Protein AF-A0A952VMJ7-F1 (afdb_monomer_lite)

Structure (mmCIF, N/CA/C/O backbone):
data_AF-A0A952VMJ7-F1
#
_entry.id   AF-A0A952VMJ7-F1
#
loop_
_atom_site.group_PDB
_atom_site.id
_atom_site.type_symbol
_atom_site.label_atom_id
_atom_site.label_alt_id
_atom_site.label_comp_id
_atom_site.label_asym_id
_atom_site.label_entity_id
_atom_site.label_seq_id
_atom_site.pdbx_PDB_ins_code
_atom_site.Cartn_x
_atom_site.Cartn_y
_atom_site.Cartn_z
_atom_site.occupancy
_atom_site.B_iso_or_equiv
_atom_site.auth_seq_id
_atom_site.auth_com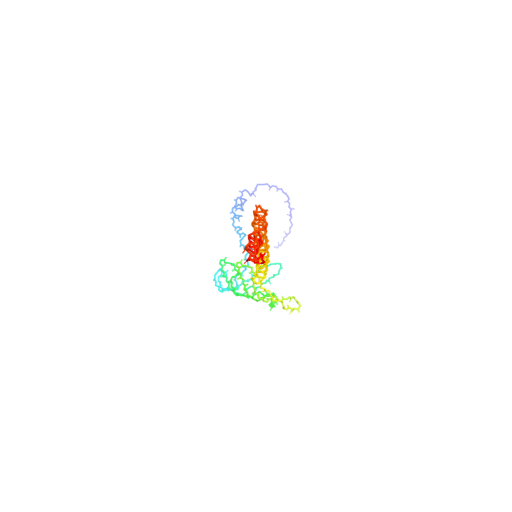p_id
_atom_site.auth_asym_id
_atom_site.auth_atom_id
_atom_site.pdbx_PDB_model_num
ATOM 1 N N . MET A 1 1 ? 61.509 33.063 -52.307 1.00 29.03 1 MET A N 1
ATOM 2 C CA . MET A 1 1 ? 62.147 32.444 -51.123 1.00 29.03 1 MET A CA 1
ATOM 3 C C . MET A 1 1 ? 61.800 33.266 -49.896 1.00 29.03 1 MET A C 1
ATOM 5 O O . MET A 1 1 ? 61.759 34.484 -50.006 1.00 29.03 1 MET A O 1
ATOM 9 N N . ASN A 1 2 ? 61.516 32.569 -48.793 1.00 40.19 2 ASN A N 1
ATOM 10 C CA . ASN A 1 2 ? 61.165 33.062 -47.457 1.00 40.19 2 ASN A CA 1
ATOM 11 C C . ASN A 1 2 ? 61.927 34.306 -46.983 1.00 40.19 2 ASN A C 1
ATOM 13 O O . ASN A 1 2 ? 63.112 34.440 -47.288 1.00 40.19 2 ASN A O 1
ATOM 17 N N . LYS A 1 3 ? 61.271 35.088 -46.111 1.00 27.73 3 LYS A N 1
ATOM 18 C CA . LYS A 1 3 ? 61.829 35.573 -44.833 1.00 27.73 3 LYS A CA 1
ATOM 19 C C . LYS A 1 3 ? 60.734 36.162 -43.927 1.00 27.73 3 LYS A C 1
ATOM 21 O O . LYS A 1 3 ? 60.115 37.162 -44.258 1.00 27.73 3 LYS A O 1
ATOM 26 N N . ASP A 1 4 ? 60.482 35.432 -42.847 1.00 33.31 4 ASP A N 1
ATOM 27 C CA . ASP A 1 4 ? 60.454 35.833 -41.435 1.00 33.31 4 ASP A CA 1
ATOM 28 C C . ASP A 1 4 ? 60.214 37.282 -40.955 1.00 33.31 4 ASP A C 1
ATOM 30 O O . ASP A 1 4 ? 60.774 38.247 -41.466 1.00 33.31 4 ASP A O 1
ATOM 34 N N . LEU A 1 5 ? 59.555 37.298 -39.780 1.00 38.53 5 LEU A N 1
ATOM 35 C CA . LEU A 1 5 ? 59.609 38.243 -38.650 1.00 38.53 5 LEU A CA 1
ATOM 36 C C . LEU A 1 5 ? 58.937 39.622 -38.805 1.00 38.53 5 LEU A C 1
ATOM 38 O O . LEU A 1 5 ? 59.423 40.516 -39.484 1.00 38.53 5 LEU A O 1
ATOM 42 N N . THR A 1 6 ? 57.880 39.858 -38.021 1.00 27.30 6 THR A N 1
ATOM 43 C CA . THR A 1 6 ? 57.889 40.732 -36.823 1.00 27.30 6 THR A CA 1
ATOM 44 C C . THR A 1 6 ? 56.455 41.084 -36.412 1.00 27.30 6 THR A C 1
ATOM 46 O O . THR A 1 6 ? 55.666 41.622 -37.182 1.00 27.30 6 THR A O 1
ATOM 49 N N . MET A 1 7 ? 56.115 40.794 -35.156 1.00 42.94 7 MET A N 1
ATOM 50 C CA . MET A 1 7 ? 54.961 41.384 -34.487 1.00 42.94 7 MET A CA 1
ATOM 51 C C . MET A 1 7 ? 55.369 42.789 -34.037 1.00 42.94 7 MET A C 1
ATOM 53 O O . MET A 1 7 ? 56.276 42.921 -33.217 1.00 42.94 7 MET A O 1
ATOM 57 N N . ASN A 1 8 ? 54.717 43.826 -34.567 1.00 33.41 8 ASN A N 1
ATOM 58 C CA . ASN A 1 8 ? 54.870 45.193 -34.083 1.00 33.41 8 ASN A CA 1
ATOM 59 C C . ASN A 1 8 ? 53.503 45.829 -33.805 1.00 33.41 8 ASN A C 1
ATOM 61 O O . ASN A 1 8 ? 52.532 45.634 -34.535 1.00 33.41 8 ASN A O 1
ATOM 65 N N . ARG A 1 9 ? 53.450 46.541 -32.681 1.00 45.94 9 ARG A N 1
ATOM 66 C CA . ARG A 1 9 ? 52.293 47.247 -32.133 1.00 45.94 9 ARG A CA 1
ATOM 67 C C . ARG A 1 9 ? 52.029 48.526 -32.935 1.00 45.94 9 ARG A C 1
ATOM 69 O O . ARG A 1 9 ? 52.975 49.164 -33.382 1.00 45.94 9 ARG A O 1
ATOM 76 N N . SER A 1 10 ? 50.765 48.956 -32.924 1.00 35.78 10 SER A N 1
ATOM 77 C CA . SER A 1 10 ? 50.272 50.331 -33.135 1.00 35.78 10 SER A CA 1
ATOM 78 C C . SER A 1 10 ? 49.462 50.583 -34.415 1.00 35.78 10 SER A C 1
ATOM 80 O O . SER A 1 10 ? 49.742 50.038 -35.475 1.00 35.78 10 SER A O 1
ATOM 82 N N . SER A 1 11 ? 48.482 51.481 -34.260 1.00 38.84 11 SER A N 1
ATOM 83 C CA . SER A 1 11 ? 47.492 51.986 -35.225 1.00 38.84 11 SER A CA 1
ATOM 84 C C . SER A 1 11 ? 46.288 51.056 -35.456 1.00 38.84 11 SER A C 1
ATOM 86 O O . SER A 1 11 ? 46.332 50.131 -36.255 1.00 38.84 11 SER A O 1
ATOM 88 N N . PHE A 1 12 ? 45.234 51.110 -34.629 1.00 47.47 12 PHE A N 1
ATOM 89 C CA . PHE A 1 12 ? 44.115 52.072 -34.704 1.00 47.47 12 PHE A CA 1
ATOM 90 C C . PHE A 1 12 ? 43.540 52.203 -36.128 1.00 47.47 12 PHE A C 1
ATOM 92 O O . PHE A 1 12 ? 44.264 52.535 -37.059 1.00 47.47 12 PHE A O 1
ATOM 99 N N . LEU A 1 13 ? 42.216 52.028 -36.244 1.00 47.19 13 LEU A N 1
ATOM 100 C CA . LEU A 1 13 ? 41.374 52.264 -37.433 1.00 47.19 13 LEU A CA 1
ATOM 101 C C . LEU A 1 13 ? 41.238 51.118 -38.451 1.00 47.19 13 LEU A C 1
ATOM 103 O O . LEU A 1 13 ? 41.560 51.277 -39.617 1.00 47.19 13 LEU A O 1
ATOM 107 N N . MET A 1 14 ? 40.648 49.993 -38.047 1.00 45.25 14 MET A N 1
ATOM 108 C CA . MET A 1 14 ? 39.685 49.257 -38.887 1.00 45.25 14 MET A CA 1
ATOM 109 C C . MET A 1 14 ? 39.224 48.024 -38.124 1.00 45.25 14 MET A C 1
ATOM 111 O O . MET A 1 14 ? 40.014 47.106 -37.927 1.00 45.25 14 MET A O 1
ATOM 115 N N . LYS A 1 15 ? 37.962 48.021 -37.690 1.00 41.16 15 LYS A N 1
ATOM 116 C CA . LYS A 1 15 ? 37.058 46.854 -37.583 1.00 41.16 15 LYS A CA 1
ATOM 117 C C . LYS A 1 15 ? 35.793 47.255 -36.817 1.00 41.16 15 LYS A C 1
ATOM 119 O O . LYS A 1 15 ? 35.333 46.571 -35.912 1.00 41.16 15 LYS A O 1
ATOM 124 N N . LEU A 1 16 ? 35.196 48.374 -37.233 1.00 47.53 16 LEU A N 1
ATOM 125 C CA . LEU A 1 16 ? 33.784 48.665 -36.986 1.00 47.53 16 LEU A CA 1
ATOM 126 C C . LEU A 1 16 ? 32.956 47.919 -38.051 1.00 47.53 16 LEU A C 1
ATOM 128 O O . LEU A 1 16 ? 32.325 48.519 -38.907 1.00 47.53 16 LEU A O 1
ATOM 132 N N . SER A 1 17 ? 33.091 46.596 -38.102 1.00 53.12 17 SER A N 1
ATOM 133 C CA . SER A 1 17 ? 32.344 45.722 -39.012 1.00 53.12 17 SER A CA 1
ATOM 134 C C . SER A 1 17 ? 32.649 44.284 -38.613 1.00 53.12 17 SER A C 1
ATOM 136 O O . SER A 1 17 ? 33.661 43.745 -39.047 1.00 53.12 17 SER A O 1
ATOM 138 N N . CYS A 1 18 ? 31.849 43.743 -37.689 1.00 49.06 18 CYS A N 1
ATOM 139 C CA . CYS A 1 18 ? 31.540 42.312 -37.471 1.00 49.06 18 CYS A CA 1
ATOM 140 C C . CYS A 1 18 ? 31.094 42.026 -36.026 1.00 49.06 18 CYS A C 1
ATOM 142 O O . CYS A 1 18 ? 30.517 40.975 -35.769 1.00 49.06 18 CYS A O 1
ATOM 144 N N . THR A 1 19 ? 31.276 42.952 -35.079 1.00 51.53 19 THR A N 1
ATOM 145 C CA . THR A 1 19 ? 30.837 42.754 -33.683 1.00 51.53 19 THR A CA 1
ATOM 146 C C . THR A 1 19 ? 29.324 42.907 -33.478 1.00 51.53 19 THR A C 1
ATOM 148 O O . THR A 1 19 ? 28.812 42.498 -32.443 1.00 51.53 19 THR A O 1
ATOM 151 N N . GLY A 1 20 ? 28.589 43.432 -34.466 1.00 49.25 20 GLY A N 1
ATOM 152 C CA . GLY A 1 20 ? 27.131 43.606 -34.401 1.00 49.25 20 GLY A CA 1
ATOM 153 C C . GLY A 1 20 ? 26.293 42.392 -34.826 1.00 49.25 20 GLY A C 1
ATOM 154 O O . GLY A 1 20 ? 25.097 42.381 -34.569 1.00 49.25 20 GLY A O 1
ATOM 155 N N . LEU A 1 21 ? 26.888 41.365 -35.448 1.00 52.16 21 LEU A N 1
ATOM 156 C CA . LEU A 1 21 ? 26.157 40.173 -35.922 1.00 52.16 21 LEU A CA 1
ATOM 157 C C . LEU A 1 21 ? 26.323 38.935 -35.028 1.00 52.16 21 LEU A C 1
ATOM 159 O O . LEU A 1 21 ? 25.670 37.925 -35.263 1.00 52.16 21 LEU A O 1
ATOM 163 N N . ILE A 1 22 ? 27.143 39.005 -33.977 1.00 53.38 22 ILE A N 1
ATOM 164 C CA . ILE A 1 22 ? 27.386 37.866 -33.072 1.00 53.38 22 ILE A CA 1
ATOM 165 C C . ILE A 1 22 ? 26.454 37.894 -31.837 1.00 53.38 22 ILE A C 1
ATOM 167 O O . ILE A 1 22 ? 26.380 36.920 -31.098 1.00 53.38 22 ILE A O 1
ATOM 171 N N . LEU A 1 23 ? 25.658 38.954 -31.635 1.00 49.56 23 LEU A N 1
ATOM 172 C CA . LEU A 1 23 ? 24.740 39.071 -30.486 1.00 49.56 23 LEU A CA 1
ATOM 173 C C . LEU A 1 23 ? 23.290 38.615 -30.741 1.00 49.56 23 LEU A C 1
ATOM 175 O O . LEU A 1 23 ? 22.493 38.633 -29.810 1.00 49.56 23 LEU A O 1
ATOM 179 N N . LEU A 1 24 ? 22.935 38.169 -31.953 1.00 51.06 24 LEU A N 1
ATOM 180 C CA . LEU A 1 24 ? 21.589 37.639 -32.252 1.00 51.06 24 LEU A CA 1
ATOM 181 C C . LEU A 1 24 ? 21.548 36.123 -32.500 1.00 51.06 24 LEU A C 1
ATOM 183 O O . LEU A 1 24 ? 20.485 35.580 -32.780 1.00 51.06 24 LEU A O 1
ATOM 187 N N . ALA A 1 25 ? 22.673 35.420 -32.341 1.00 54.06 25 ALA A N 1
ATOM 188 C CA . ALA A 1 25 ? 22.736 33.957 -32.425 1.00 54.06 25 ALA A CA 1
ATOM 189 C C . ALA A 1 25 ? 22.866 33.271 -31.049 1.00 54.06 25 ALA A C 1
ATOM 191 O O . ALA A 1 25 ? 23.248 32.108 -30.972 1.00 54.06 25 ALA A O 1
ATOM 192 N N . SER A 1 26 ? 22.563 33.970 -29.950 1.00 58.78 26 SER A N 1
ATOM 193 C CA . SER A 1 26 ? 22.555 33.389 -28.597 1.00 58.78 26 SER A CA 1
ATOM 194 C C . SER A 1 26 ? 21.154 33.090 -28.047 1.00 58.78 26 SER A C 1
ATOM 196 O O . SER A 1 26 ? 21.047 32.561 -26.947 1.00 58.78 26 SER A O 1
ATOM 198 N N . ALA A 1 27 ? 20.080 33.349 -28.801 1.00 55.09 27 ALA A N 1
ATOM 199 C CA . ALA A 1 27 ? 18.701 33.102 -28.356 1.00 55.09 27 ALA A CA 1
ATOM 200 C C . ALA A 1 27 ? 18.076 31.791 -28.882 1.00 55.09 27 ALA A C 1
ATOM 202 O O . ALA A 1 27 ? 16.860 31.632 -28.843 1.00 55.09 27 ALA A O 1
ATOM 203 N N . ALA A 1 28 ? 18.885 30.842 -29.359 1.00 54.50 28 ALA A N 1
ATOM 204 C CA . ALA A 1 28 ? 18.411 29.504 -29.723 1.00 54.50 28 ALA A CA 1
ATOM 205 C C . ALA A 1 28 ? 19.383 28.405 -29.267 1.00 54.50 28 ALA A C 1
ATOM 207 O O . ALA A 1 28 ? 19.631 27.443 -29.982 1.00 54.50 28 ALA A 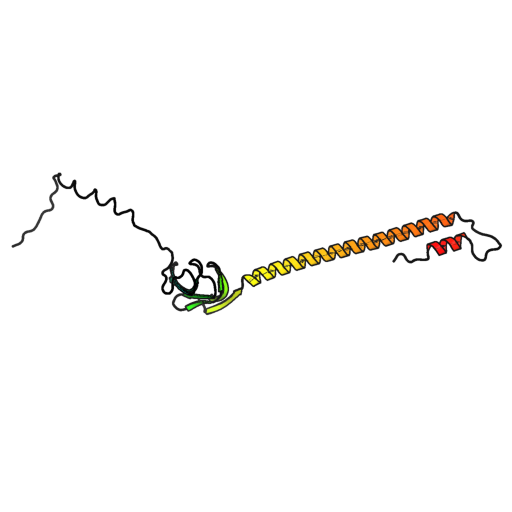O 1
ATOM 208 N N . TYR A 1 29 ? 19.936 28.530 -28.059 1.00 54.66 29 TYR A N 1
ATOM 209 C CA . TYR A 1 29 ? 20.325 27.336 -27.313 1.00 54.66 29 TYR A CA 1
ATOM 210 C C . TYR A 1 29 ? 19.095 26.911 -26.518 1.00 54.66 29 TYR A C 1
ATOM 212 O O . TYR A 1 29 ? 18.925 27.287 -25.361 1.00 54.66 29 TYR A O 1
ATOM 220 N N . SER A 1 30 ? 18.187 26.182 -27.171 1.00 55.66 30 SER A N 1
ATOM 221 C CA . SER A 1 30 ? 17.185 25.393 -26.463 1.00 55.66 30 SER A CA 1
ATOM 222 C C . SER A 1 30 ? 17.942 24.342 -25.656 1.00 55.66 30 SER A C 1
ATOM 224 O O . SER A 1 30 ? 18.313 23.291 -26.176 1.00 55.66 30 SER A O 1
ATOM 226 N N . SER A 1 31 ? 18.240 24.649 -24.396 1.00 54.09 31 SER A N 1
ATOM 227 C CA . SER A 1 31 ? 18.671 23.667 -23.407 1.00 54.09 31 SER A CA 1
ATOM 228 C C . SER A 1 31 ? 17.465 22.804 -23.045 1.00 54.09 31 SER A C 1
ATOM 230 O O . SER A 1 31 ? 16.893 22.945 -21.967 1.00 54.09 31 SER A O 1
ATOM 232 N N . ASP A 1 32 ? 17.031 21.974 -23.986 1.00 57.34 32 ASP A N 1
ATOM 233 C CA . ASP A 1 32 ? 15.899 21.083 -23.806 1.00 57.34 32 ASP A CA 1
ATOM 234 C C . ASP A 1 32 ? 16.378 19.647 -24.011 1.00 57.34 32 ASP A C 1
ATOM 236 O O . ASP A 1 32 ? 16.652 19.212 -25.127 1.00 57.34 32 ASP A O 1
ATOM 240 N N . SER A 1 33 ? 16.602 18.970 -22.883 1.00 53.34 33 SER A N 1
ATOM 241 C CA . SER A 1 33 ? 16.430 17.527 -22.648 1.00 53.34 33 SER A CA 1
ATOM 242 C C . SER A 1 33 ? 17.378 17.024 -21.552 1.00 53.34 33 SER A C 1
ATOM 244 O O . SER A 1 33 ? 18.287 16.232 -21.769 1.00 53.34 33 SER A O 1
ATOM 246 N N . LEU A 1 34 ? 17.057 17.366 -20.300 1.00 55.72 34 LEU A N 1
ATOM 247 C CA . LEU A 1 34 ? 17.286 16.434 -19.181 1.00 55.72 34 LEU A CA 1
ATOM 248 C C . LEU A 1 34 ? 16.159 15.374 -19.140 1.00 55.72 34 LEU A C 1
ATOM 250 O O . LEU A 1 34 ? 15.744 14.895 -18.092 1.00 55.72 34 LEU A O 1
ATOM 254 N N . ALA A 1 35 ? 15.579 15.059 -20.296 1.00 63.91 35 ALA A N 1
ATOM 255 C CA . ALA A 1 35 ? 14.603 14.006 -20.480 1.00 63.91 35 ALA A CA 1
ATOM 256 C C . ALA A 1 35 ? 15.315 12.971 -21.336 1.00 63.91 35 ALA A C 1
ATOM 258 O O . ALA A 1 35 ? 15.635 13.247 -22.484 1.00 63.91 35 ALA A O 1
ATOM 259 N N . GLY A 1 36 ? 15.636 11.828 -20.742 1.00 77.50 36 GLY A N 1
ATOM 260 C CA . GLY A 1 36 ? 16.470 10.823 -21.387 1.00 77.50 36 GLY A CA 1
ATOM 261 C C . GLY A 1 36 ? 16.078 10.410 -22.802 1.00 77.50 36 GLY A C 1
ATOM 262 O O . GLY A 1 36 ? 14.918 10.537 -23.196 1.00 77.50 36 GLY A O 1
ATOM 263 N N . GLU A 1 37 ? 17.058 9.903 -23.547 1.00 90.25 37 GLU A N 1
ATOM 264 C CA . GLU A 1 37 ? 16.926 9.533 -24.954 1.00 90.25 37 GLU A CA 1
ATOM 265 C C . GLU A 1 37 ? 15.961 8.349 -25.138 1.00 90.25 37 GLU A C 1
ATOM 267 O O . GLU A 1 37 ? 16.072 7.313 -24.479 1.00 90.25 37 GLU A O 1
ATOM 272 N N . CYS A 1 38 ? 14.988 8.492 -26.039 1.00 93.25 38 CYS A N 1
ATOM 273 C CA . CYS A 1 38 ? 14.097 7.398 -26.415 1.00 93.25 38 CYS A CA 1
ATOM 274 C C . CYS A 1 38 ? 14.762 6.558 -27.509 1.00 93.25 38 CYS A C 1
ATOM 276 O O . CYS A 1 38 ? 14.997 7.049 -28.609 1.00 93.25 38 CYS A O 1
ATOM 278 N N . LEU A 1 39 ? 15.057 5.294 -27.206 1.00 94.19 39 LEU A N 1
ATOM 279 C CA . LEU A 1 39 ? 15.718 4.368 -28.128 1.00 94.19 39 LEU A CA 1
ATOM 280 C C . LEU A 1 39 ? 14.714 3.627 -29.021 1.00 94.19 39 LEU A C 1
ATOM 282 O O . LEU A 1 39 ? 15.040 3.256 -30.146 1.00 94.19 39 LEU A O 1
ATOM 286 N N . TYR A 1 40 ? 13.500 3.379 -28.518 1.00 95.56 40 TYR A N 1
ATOM 287 C CA . TYR A 1 40 ? 12.441 2.699 -29.264 1.00 95.56 40 TYR A CA 1
ATOM 288 C C . TYR A 1 40 ? 11.048 3.139 -28.804 1.00 95.56 40 TYR A C 1
ATOM 290 O O . TYR A 1 40 ? 10.808 3.297 -27.605 1.00 95.56 40 TYR A O 1
ATOM 298 N N . GLY A 1 41 ? 10.115 3.250 -29.753 1.00 94.81 41 GLY A N 1
ATOM 299 C CA . GLY A 1 41 ? 8.767 3.776 -29.523 1.00 94.81 41 GLY A CA 1
ATOM 300 C C . GLY A 1 41 ? 8.739 5.306 -29.498 1.00 94.81 41 GLY A C 1
ATOM 301 O O . GLY A 1 41 ? 9.679 5.957 -29.946 1.00 94.81 41 GLY A O 1
ATOM 302 N N . ASP A 1 42 ? 7.655 5.880 -28.977 1.00 94.06 42 ASP A N 1
ATOM 303 C CA . ASP A 1 42 ? 7.542 7.330 -28.749 1.00 94.06 42 ASP A CA 1
ATOM 304 C C . ASP A 1 42 ? 7.889 7.732 -27.301 1.00 94.06 42 ASP A C 1
ATOM 306 O O . ASP A 1 42 ? 7.900 8.919 -26.966 1.00 94.06 42 ASP A O 1
ATOM 310 N N . CYS A 1 43 ? 8.119 6.735 -26.430 1.00 94.31 43 CYS A N 1
ATOM 311 C CA . CYS A 1 43 ? 8.313 6.854 -24.981 1.00 94.31 43 CYS A CA 1
ATOM 312 C C . CYS A 1 43 ? 7.306 7.789 -24.283 1.00 94.31 43 CYS A C 1
ATOM 314 O O . CYS A 1 43 ? 7.592 8.337 -23.216 1.00 94.31 43 CYS A O 1
ATOM 316 N N . THR A 1 44 ? 6.134 7.976 -24.890 1.00 95.00 44 THR A N 1
ATOM 317 C CA . THR A 1 44 ? 5.076 8.887 -24.470 1.00 95.00 44 THR A CA 1
ATOM 318 C C . THR A 1 44 ? 3.848 8.086 -24.089 1.00 95.00 44 THR A C 1
ATOM 320 O O . THR A 1 44 ? 3.357 8.258 -22.973 1.00 95.00 44 THR A O 1
ATOM 323 N N . ASN A 1 45 ? 3.386 7.184 -24.959 1.00 96.81 45 ASN A N 1
ATOM 324 C CA . ASN A 1 45 ? 2.267 6.290 -24.684 1.00 96.81 45 ASN A CA 1
ATOM 325 C C . ASN A 1 45 ? 2.497 4.902 -25.296 1.00 96.81 45 ASN A C 1
ATOM 327 O O . ASN A 1 45 ? 2.856 4.765 -26.459 1.00 96.81 45 ASN A O 1
ATOM 331 N N . GLY A 1 46 ? 2.196 3.856 -24.530 1.00 96.88 46 GLY A N 1
ATOM 332 C CA . GLY A 1 46 ? 2.385 2.477 -24.976 1.00 96.88 46 GLY A CA 1
ATOM 333 C C . GLY A 1 46 ? 3.816 1.984 -24.765 1.00 96.88 46 GLY A C 1
ATOM 334 O O . GLY 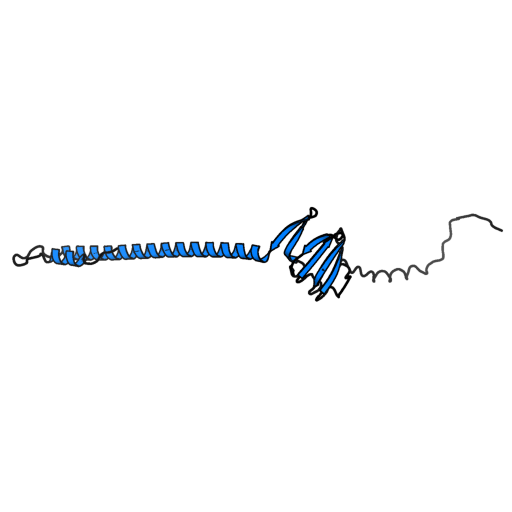A 1 46 ? 4.536 2.482 -23.903 1.00 96.88 46 GLY A O 1
ATOM 335 N N . ALA A 1 47 ? 4.222 0.955 -25.506 1.00 98.12 47 ALA A N 1
ATOM 336 C CA . ALA A 1 47 ? 5.508 0.300 -25.288 1.00 98.12 47 ALA A CA 1
ATOM 337 C C . ALA A 1 47 ? 6.683 1.150 -25.800 1.00 98.12 47 ALA A C 1
ATOM 339 O O . ALA A 1 47 ? 6.631 1.693 -26.903 1.00 98.12 47 ALA A O 1
ATOM 340 N N . GLY A 1 48 ? 7.774 1.193 -25.037 1.00 96.25 48 GLY A N 1
ATOM 341 C CA . GLY A 1 48 ? 8.996 1.875 -25.447 1.00 96.25 48 GLY A CA 1
ATOM 342 C C . GLY A 1 48 ? 10.243 1.421 -24.694 1.00 96.25 48 GLY A C 1
ATOM 343 O O . GLY A 1 48 ? 10.180 0.645 -23.735 1.00 96.25 48 GLY A O 1
ATOM 344 N N . VAL A 1 49 ? 11.384 1.945 -25.137 1.00 96.44 49 VAL A N 1
ATOM 345 C CA . VAL A 1 49 ? 12.695 1.783 -24.502 1.00 96.44 49 VAL A CA 1
ATOM 346 C C . VAL A 1 49 ? 13.312 3.162 -24.330 1.00 96.44 49 VAL A C 1
ATOM 348 O O . VAL A 1 49 ? 13.588 3.838 -25.319 1.00 96.44 49 VAL A O 1
ATOM 351 N N . LYS A 1 50 ? 13.537 3.582 -23.084 1.00 93.94 50 LYS A N 1
ATOM 352 C CA . LYS A 1 50 ? 14.101 4.896 -22.757 1.00 93.94 50 LYS A CA 1
ATOM 353 C C . LYS A 1 50 ? 15.410 4.735 -22.003 1.00 93.94 50 LYS A C 1
ATOM 355 O O . LYS A 1 50 ? 15.446 4.096 -20.951 1.00 93.94 50 LYS A O 1
ATOM 360 N N . LEU A 1 51 ? 16.460 5.344 -22.533 1.00 92.38 51 LEU A N 1
ATOM 361 C CA . LEU A 1 51 ? 17.708 5.573 -21.827 1.00 92.38 51 LEU A CA 1
ATOM 362 C C . LEU A 1 51 ? 17.489 6.735 -20.863 1.00 92.38 51 LEU A C 1
ATOM 364 O O . LEU A 1 51 ? 17.114 7.826 -21.278 1.00 92.38 51 LEU A O 1
ATOM 368 N N . GLN A 1 52 ? 17.689 6.510 -19.575 1.00 84.94 52 GLN A N 1
ATOM 369 C CA . GLN A 1 52 ? 17.546 7.526 -18.545 1.00 84.94 52 GLN A CA 1
ATOM 370 C C . GLN A 1 52 ? 18.949 8.032 -18.146 1.00 84.94 52 GLN A C 1
ATOM 372 O O . GLN A 1 52 ? 19.797 7.248 -17.712 1.00 84.94 52 GLN A O 1
ATOM 377 N N . PRO A 1 53 ? 19.245 9.329 -18.353 1.00 71.69 53 PRO A N 1
ATOM 378 C CA . PRO A 1 53 ? 20.503 9.930 -17.954 1.00 71.69 53 PRO A CA 1
ATOM 379 C C . PRO A 1 53 ? 20.414 10.302 -16.473 1.00 71.69 53 PRO A C 1
ATOM 381 O O . PRO A 1 53 ? 19.930 11.374 -16.116 1.00 71.69 53 PRO A O 1
ATOM 384 N N . GLU A 1 54 ? 20.862 9.399 -15.606 1.00 68.56 54 GLU A N 1
ATOM 385 C CA . GLU A 1 54 ? 21.242 9.740 -14.231 1.00 68.56 54 GLU A CA 1
ATOM 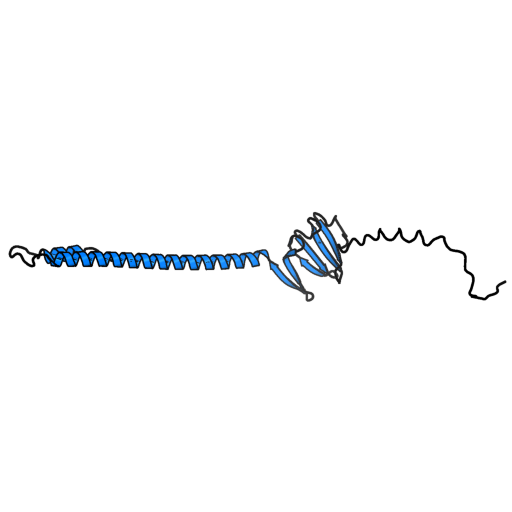386 C C . GLU A 1 54 ? 22.768 9.973 -14.137 1.00 68.56 54 GLU A C 1
ATOM 388 O O . GLU A 1 54 ? 23.428 10.228 -15.145 1.00 68.56 54 GLU A O 1
ATOM 393 N N . GLN A 1 55 ? 23.362 9.877 -12.937 1.00 64.25 55 GLN A N 1
ATOM 394 C CA . GLN A 1 55 ? 24.824 9.845 -12.758 1.00 64.25 55 GLN A CA 1
ATOM 395 C C . GLN A 1 55 ? 25.469 8.660 -13.506 1.00 64.25 55 GLN A C 1
ATOM 397 O O . GLN A 1 55 ? 26.629 8.742 -13.907 1.00 64.25 55 GLN A O 1
ATOM 402 N N . TYR A 1 56 ? 24.701 7.590 -13.737 1.00 67.94 56 TYR A N 1
ATOM 403 C CA . TYR A 1 56 ? 25.046 6.492 -14.631 1.00 67.94 56 TYR A CA 1
ATOM 404 C C . TYR A 1 56 ? 23.832 6.116 -15.498 1.00 67.94 56 TYR A C 1
ATOM 406 O O . TYR A 1 56 ? 22.706 6.157 -15.001 1.00 67.94 56 TYR A O 1
ATOM 414 N N . PRO A 1 57 ? 24.026 5.734 -16.773 1.00 79.69 57 PRO A N 1
ATOM 415 C CA . PRO A 1 57 ? 22.914 5.435 -17.668 1.00 79.69 57 PRO A CA 1
ATOM 416 C C . PRO A 1 57 ? 22.210 4.131 -17.273 1.00 79.69 57 PRO A C 1
ATOM 418 O O . PRO A 1 57 ? 22.824 3.061 -17.251 1.00 79.69 57 PRO A O 1
ATOM 421 N N . ASN A 1 58 ? 20.907 4.205 -17.013 1.00 90.31 58 ASN A N 1
ATOM 422 C CA . ASN A 1 58 ? 20.015 3.055 -16.873 1.00 90.31 58 ASN A CA 1
ATOM 423 C C . ASN A 1 58 ? 19.006 3.025 -18.034 1.00 90.31 58 ASN A C 1
ATOM 425 O O . ASN A 1 58 ? 18.731 4.030 -18.688 1.00 90.31 58 ASN A O 1
ATOM 429 N N . ILE A 1 59 ? 18.484 1.838 -18.338 1.00 94.25 59 ILE A N 1
ATOM 430 C CA . ILE A 1 59 ? 17.518 1.632 -19.422 1.00 94.25 59 ILE A CA 1
ATOM 431 C C . ILE A 1 59 ? 16.204 1.180 -18.811 1.00 94.25 59 ILE A C 1
ATOM 433 O O . ILE A 1 59 ? 16.172 0.187 -18.087 1.00 94.25 59 ILE A O 1
ATOM 437 N N . TYR A 1 60 ? 15.121 1.874 -19.150 1.00 95.12 60 TYR A N 1
ATOM 438 C CA . TYR A 1 60 ? 13.767 1.406 -18.895 1.00 95.12 60 TYR A CA 1
ATOM 439 C C . TYR A 1 60 ? 13.177 0.790 -20.163 1.00 95.12 60 TYR A C 1
ATOM 441 O O . TYR A 1 60 ? 13.130 1.437 -21.211 1.00 95.12 60 TYR A O 1
ATOM 449 N N . VAL A 1 61 ? 12.683 -0.440 -20.048 1.00 97.25 61 VAL A N 1
ATOM 450 C CA . VAL A 1 61 ? 11.922 -1.146 -21.085 1.00 97.25 61 VAL A CA 1
ATOM 451 C C . VAL A 1 61 ? 10.532 -1.406 -20.534 1.00 97.25 61 VAL A C 1
ATOM 453 O O . VAL A 1 61 ? 10.393 -2.117 -19.541 1.00 97.25 61 VAL A O 1
ATOM 456 N N . GLY A 1 62 ? 9.489 -0.863 -21.153 1.00 97.06 62 GLY A N 1
ATOM 457 C CA . GLY A 1 62 ? 8.143 -1.070 -20.630 1.00 97.06 62 GLY A CA 1
ATOM 458 C C . GLY A 1 62 ? 7.089 -0.165 -21.231 1.00 97.06 62 GLY A C 1
ATOM 459 O O . GLY A 1 62 ? 7.246 0.371 -22.327 1.00 97.06 62 GLY A O 1
ATOM 460 N N . GLN A 1 63 ? 5.987 -0.041 -20.503 1.00 98.31 63 GLN A N 1
ATOM 461 C CA . GLN A 1 63 ? 4.848 0.776 -20.892 1.00 98.31 63 GLN A CA 1
ATOM 462 C C . GLN A 1 63 ? 5.004 2.218 -20.403 1.00 98.31 63 GLN A C 1
ATOM 464 O O . GLN A 1 63 ? 5.479 2.479 -19.297 1.00 98.31 63 GLN A O 1
ATOM 469 N N . PHE A 1 64 ? 4.570 3.156 -21.235 1.00 97.19 64 PHE A N 1
ATOM 470 C CA . PHE A 1 64 ? 4.569 4.583 -20.968 1.00 97.19 64 PHE A CA 1
ATOM 471 C C . PHE A 1 64 ? 3.151 5.140 -21.009 1.00 97.19 64 PHE A C 1
ATOM 473 O O . PHE A 1 64 ? 2.291 4.679 -21.763 1.00 97.19 64 PHE A O 1
ATOM 480 N N . LYS A 1 65 ? 2.928 6.185 -20.217 1.00 97.62 65 LYS A N 1
ATOM 481 C CA . LYS A 1 65 ? 1.754 7.050 -20.297 1.00 97.62 65 LYS A CA 1
ATOM 482 C C . LYS A 1 65 ? 2.178 8.476 -19.986 1.00 97.62 65 LYS A C 1
ATOM 484 O O . LYS A 1 65 ? 2.802 8.718 -18.953 1.00 97.62 65 LYS A O 1
ATOM 489 N N . ASN A 1 66 ? 1.830 9.419 -20.858 1.00 95.38 66 ASN A N 1
ATOM 490 C CA . ASN A 1 66 ? 2.210 10.830 -20.735 1.00 95.38 66 ASN A CA 1
ATOM 491 C C . ASN A 1 66 ? 3.719 11.038 -20.477 1.00 95.38 66 ASN A C 1
ATOM 493 O O . ASN A 1 66 ? 4.107 11.844 -19.631 1.00 95.38 66 ASN A O 1
ATOM 497 N N . GLY A 1 67 ? 4.575 10.270 -21.156 1.00 92.56 67 GLY A N 1
ATOM 498 C CA . GLY A 1 67 ? 6.033 10.407 -21.041 1.00 92.56 67 GLY A CA 1
ATOM 499 C C . GLY A 1 67 ? 6.665 9.731 -19.820 1.00 92.56 67 GLY A C 1
ATOM 500 O O . GLY A 1 67 ? 7.882 9.822 -19.634 1.00 92.56 67 GLY A O 1
ATOM 501 N N . LYS A 1 68 ? 5.865 9.059 -18.981 1.00 94.06 68 LYS A N 1
ATOM 502 C CA . LYS A 1 68 ? 6.316 8.411 -17.742 1.00 94.06 68 LYS A CA 1
ATOM 503 C C . LYS A 1 68 ? 6.123 6.893 -17.791 1.00 94.06 68 LYS A C 1
ATOM 505 O O . LYS A 1 68 ? 5.118 6.454 -18.350 1.00 94.06 68 LYS A O 1
ATOM 510 N N . PRO A 1 69 ? 7.009 6.102 -17.155 1.00 96.19 69 PRO A N 1
ATOM 511 C CA . PRO A 1 69 ? 6.769 4.685 -16.880 1.00 96.19 69 PRO A CA 1
ATOM 512 C C . PRO A 1 69 ? 5.390 4.453 -16.251 1.00 96.19 69 PRO A C 1
ATOM 514 O O . PRO A 1 69 ? 5.070 5.020 -15.202 1.00 96.19 69 PRO A O 1
ATOM 517 N N . ASN A 1 70 ? 4.550 3.653 -16.900 1.00 97.19 70 ASN A N 1
ATOM 518 C CA . ASN A 1 70 ? 3.193 3.373 -16.446 1.00 97.19 70 ASN A CA 1
ATOM 519 C C . ASN A 1 70 ? 2.714 2.027 -17.004 1.00 97.19 70 ASN A C 1
ATOM 521 O O . ASN A 1 70 ? 2.492 1.893 -18.203 1.00 97.19 70 ASN A O 1
ATOM 525 N N . GLY A 1 71 ? 2.545 1.037 -16.131 1.00 97.19 71 GLY A N 1
ATOM 526 C CA . GLY A 1 71 ? 2.284 -0.356 -16.476 1.00 97.19 71 GLY A CA 1
ATOM 527 C C . GLY A 1 71 ? 3.511 -1.253 -16.266 1.00 97.19 71 GLY A C 1
ATOM 528 O O . GLY A 1 71 ? 4.432 -0.883 -15.536 1.00 97.19 71 GLY A O 1
ATOM 529 N N . PRO A 1 72 ? 3.517 -2.462 -16.850 1.00 98.19 72 PRO A N 1
ATOM 530 C CA . PRO A 1 72 ? 4.630 -3.397 -16.726 1.00 98.19 72 PRO A CA 1
ATOM 531 C C . PRO A 1 72 ? 5.926 -2.877 -17.360 1.00 98.19 72 PRO A C 1
ATOM 533 O O . PRO A 1 72 ? 5.892 -2.223 -18.405 1.00 98.19 72 PRO A O 1
ATOM 536 N N . GLY A 1 73 ? 7.066 -3.215 -16.758 1.00 97.38 73 GLY A N 1
ATOM 537 C CA . GLY A 1 73 ? 8.382 -2.823 -17.266 1.00 97.38 73 GLY A CA 1
ATOM 538 C C . GLY A 1 73 ? 9.572 -3.474 -16.556 1.00 97.38 73 GLY A C 1
ATOM 539 O O . GLY A 1 73 ? 9.418 -4.336 -15.685 1.00 97.38 73 GLY A O 1
ATOM 540 N N . ILE A 1 74 ? 10.772 -3.068 -16.959 1.00 97.00 74 ILE A N 1
ATOM 541 C CA . ILE A 1 74 ? 12.059 -3.517 -16.429 1.00 97.00 74 ILE A CA 1
ATOM 542 C C . ILE A 1 74 ? 13.024 -2.328 -16.444 1.00 97.00 74 ILE A C 1
ATOM 544 O O . ILE A 1 74 ? 13.090 -1.607 -17.441 1.00 97.00 74 ILE A O 1
ATOM 548 N N . ILE A 1 75 ? 13.783 -2.140 -15.363 1.00 95.06 75 ILE A N 1
ATOM 549 C CA . ILE A 1 75 ? 14.944 -1.242 -15.333 1.00 95.06 75 ILE A CA 1
ATOM 550 C C . ILE A 1 75 ? 16.209 -2.087 -15.309 1.00 95.06 75 ILE A C 1
ATOM 552 O O . ILE A 1 75 ? 16.354 -2.962 -14.450 1.00 95.06 75 ILE A O 1
ATOM 556 N N . SER A 1 76 ? 17.138 -1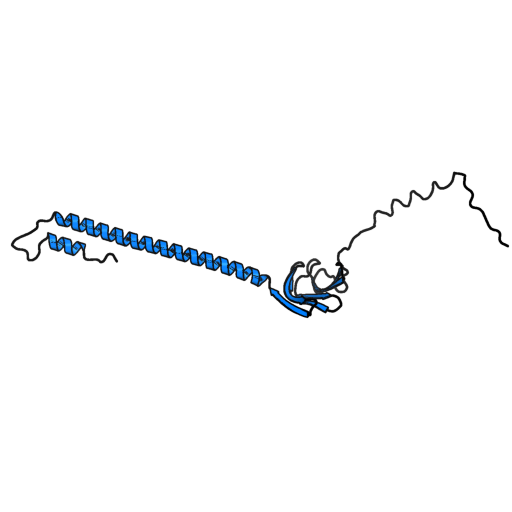.772 -16.205 1.00 93.31 76 SER A N 1
ATOM 557 C CA . SER A 1 76 ? 18.441 -2.423 -16.287 1.00 93.31 76 SER A CA 1
ATOM 558 C C . SER A 1 76 ? 19.587 -1.422 -16.166 1.00 93.31 76 SER A C 1
ATOM 560 O O . SER A 1 76 ? 19.508 -0.304 -16.677 1.00 93.31 76 SER A O 1
ATOM 562 N N . PHE A 1 77 ? 20.673 -1.846 -15.524 1.00 89.88 77 PHE A N 1
ATOM 563 C CA . PHE A 1 77 ? 21.908 -1.089 -15.358 1.00 89.88 77 PHE A CA 1
ATOM 564 C C . PHE A 1 77 ? 23.111 -1.948 -15.754 1.00 89.88 77 PHE A C 1
ATOM 566 O O . PHE A 1 77 ? 23.260 -3.064 -15.264 1.00 89.88 77 PHE A O 1
ATOM 573 N N . GLY A 1 78 ? 23.957 -1.468 -16.672 1.00 87.56 78 GLY A N 1
ATOM 574 C CA . GLY A 1 78 ? 25.137 -2.224 -17.123 1.00 87.56 78 GLY A CA 1
ATOM 575 C C . GLY A 1 78 ? 24.821 -3.616 -17.698 1.00 87.56 78 GLY A C 1
ATOM 576 O O . GLY A 1 78 ? 25.653 -4.513 -17.621 1.00 87.56 78 GLY A O 1
ATOM 577 N N . GLY A 1 79 ? 23.607 -3.817 -18.228 1.00 84.06 79 GLY A N 1
ATOM 578 C CA . GLY A 1 79 ? 23.118 -5.115 -18.713 1.00 84.06 79 GLY A CA 1
ATOM 579 C C . GLY A 1 79 ? 22.490 -6.019 -17.643 1.00 84.06 79 GLY A C 1
ATOM 580 O O . GLY A 1 79 ? 21.924 -7.052 -17.990 1.00 84.06 79 GLY A O 1
ATOM 581 N N . LEU A 1 80 ? 22.528 -5.628 -16.368 1.00 89.44 80 LEU A N 1
ATOM 582 C CA . LEU A 1 80 ? 21.882 -6.342 -15.267 1.00 89.44 80 LEU A CA 1
ATOM 583 C C . LEU A 1 80 ? 20.478 -5.792 -15.019 1.00 89.44 80 LEU A C 1
ATOM 585 O O . LEU A 1 80 ? 20.272 -4.581 -15.047 1.00 89.44 80 LEU A O 1
ATOM 589 N N . VAL A 1 81 ? 19.513 -6.673 -14.757 1.00 93.06 81 VAL A N 1
ATOM 590 C CA . VAL A 1 81 ? 18.161 -6.270 -14.349 1.00 93.06 81 VAL A CA 1
ATOM 591 C C . VAL A 1 81 ? 18.205 -5.823 -12.895 1.00 93.06 81 VAL A C 1
ATOM 593 O O . VAL A 1 81 ? 18.552 -6.616 -12.030 1.00 93.06 81 VAL A O 1
ATOM 596 N N . MET A 1 82 ? 17.814 -4.578 -12.640 1.00 94.00 82 MET A N 1
ATOM 597 C CA . MET A 1 82 ? 17.761 -3.987 -11.298 1.00 94.00 82 MET A CA 1
ATOM 598 C C . MET A 1 82 ? 16.346 -4.009 -10.724 1.00 94.00 82 MET A C 1
ATOM 600 O O . MET A 1 82 ? 16.155 -4.037 -9.514 1.00 94.00 82 MET A O 1
ATOM 604 N N . SER A 1 83 ? 15.321 -3.970 -11.576 1.00 95.81 83 SER A N 1
ATOM 605 C CA . SER A 1 83 ? 13.937 -4.162 -11.138 1.00 95.81 83 SER A CA 1
ATOM 606 C C . SER A 1 83 ? 13.034 -4.609 -12.280 1.00 95.81 83 SER A C 1
ATOM 608 O O . SER A 1 83 ? 13.236 -4.225 -13.430 1.00 95.81 83 SER A O 1
ATOM 610 N N . ALA A 1 84 ? 12.022 -5.407 -11.953 1.00 97.25 84 ALA A N 1
ATOM 611 C CA . ALA A 1 84 ? 10.987 -5.877 -12.867 1.00 97.25 84 ALA A CA 1
ATOM 612 C C . ALA A 1 84 ? 9.638 -5.862 -12.144 1.00 97.25 84 ALA A C 1
ATOM 614 O O . ALA A 1 84 ? 9.506 -6.424 -11.055 1.00 97.25 84 ALA A O 1
ATOM 615 N N . GLY A 1 85 ? 8.626 -5.212 -12.715 1.00 97.12 85 GLY A N 1
ATOM 616 C CA . GLY A 1 85 ? 7.398 -4.953 -11.966 1.00 97.12 85 GLY A CA 1
ATOM 617 C C . GLY A 1 85 ? 6.327 -4.159 -12.699 1.00 97.12 85 GLY A C 1
ATOM 618 O O . GLY A 1 85 ? 6.139 -4.295 -13.906 1.00 97.12 85 GLY A O 1
ATOM 619 N N . VAL A 1 86 ? 5.604 -3.340 -11.945 1.00 97.69 86 VAL A N 1
ATOM 620 C CA . VAL A 1 86 ? 4.571 -2.423 -12.422 1.00 97.69 86 VAL A CA 1
ATOM 621 C C . VAL A 1 86 ? 4.898 -1.025 -11.927 1.00 97.69 86 VAL A C 1
ATOM 623 O O . VAL A 1 86 ? 5.140 -0.818 -10.736 1.00 97.69 86 VAL A O 1
ATOM 626 N N . TRP A 1 87 ? 4.856 -0.071 -12.849 1.00 96.19 87 TRP A N 1
ATOM 627 C CA . TRP A 1 87 ? 5.055 1.345 -12.598 1.00 96.19 87 TRP A CA 1
ATOM 628 C C . TRP A 1 87 ? 3.735 2.089 -12.714 1.00 96.19 87 TRP A C 1
ATOM 630 O O . TRP A 1 87 ? 2.841 1.687 -13.458 1.00 96.19 87 TRP A O 1
ATOM 640 N N . LYS A 1 88 ? 3.618 3.207 -12.012 1.00 96.12 88 LYS A N 1
ATOM 641 C CA . LYS A 1 88 ? 2.501 4.132 -12.151 1.00 96.12 88 LYS A CA 1
ATOM 642 C C . LYS A 1 88 ? 3.036 5.545 -12.036 1.00 96.12 88 LYS A C 1
ATOM 644 O O . LYS A 1 88 ? 3.658 5.894 -11.044 1.00 96.12 88 LYS A O 1
ATOM 649 N N . ASP A 1 89 ? 2.815 6.334 -13.081 1.00 94.31 89 ASP A N 1
ATOM 650 C CA . ASP A 1 89 ? 3.214 7.744 -13.145 1.00 94.31 89 ASP A CA 1
ATOM 651 C C . ASP A 1 89 ? 4.701 7.993 -12.817 1.00 94.31 89 ASP A C 1
ATOM 653 O O . ASP A 1 89 ? 5.068 9.050 -12.304 1.00 94.31 89 ASP A O 1
ATOM 657 N N . GLY A 1 90 ? 5.563 7.036 -13.181 1.00 92.81 90 GLY A N 1
ATOM 658 C CA . GLY A 1 90 ? 7.006 7.058 -12.937 1.00 92.81 90 GLY A CA 1
ATOM 659 C C . GLY A 1 90 ? 7.463 6.336 -11.667 1.00 92.81 90 GLY A C 1
ATOM 660 O O . GLY A 1 90 ? 8.655 6.084 -11.529 1.00 92.81 90 GLY A O 1
ATOM 661 N N . GLU A 1 91 ? 6.553 5.942 -10.777 1.00 93.44 91 GLU A N 1
ATOM 662 C CA . GLU A 1 91 ? 6.886 5.296 -9.503 1.00 93.44 91 GLU A CA 1
ATOM 663 C C . GLU A 1 91 ? 6.726 3.773 -9.567 1.00 93.44 91 GLU A C 1
ATOM 665 O O . GLU A 1 91 ? 5.817 3.259 -10.219 1.00 93.44 91 GLU A O 1
ATOM 670 N N . PHE A 1 92 ? 7.597 3.032 -8.877 1.00 94.19 92 PHE A N 1
ATOM 671 C CA . PHE A 1 92 ? 7.535 1.570 -8.790 1.00 94.19 92 PHE A CA 1
ATOM 672 C C . PHE A 1 92 ? 6.490 1.122 -7.760 1.00 94.19 92 PHE A C 1
ATOM 674 O O . PHE A 1 92 ? 6.672 1.327 -6.560 1.00 94.19 92 PHE A O 1
ATOM 681 N N . VAL A 1 93 ? 5.420 0.471 -8.217 1.00 95.50 93 VAL A N 1
ATOM 682 C CA . VAL A 1 93 ? 4.282 0.064 -7.375 1.00 95.50 93 VAL A CA 1
ATOM 683 C C . VAL A 1 93 ? 4.477 -1.335 -6.805 1.00 95.50 93 VAL A C 1
ATOM 685 O O . VAL A 1 93 ? 4.299 -1.558 -5.605 1.00 95.50 93 VAL A O 1
ATOM 688 N N . LYS A 1 94 ? 4.824 -2.299 -7.663 1.00 96.50 94 LYS A N 1
ATOM 689 C CA . LYS A 1 94 ? 4.977 -3.700 -7.261 1.00 96.50 94 LYS A CA 1
ATOM 690 C C . LYS A 1 94 ? 5.918 -4.473 -8.166 1.00 96.50 94 LYS A C 1
ATOM 692 O O . LYS A 1 94 ? 5.915 -4.247 -9.370 1.00 96.50 94 LYS A O 1
ATOM 697 N N . GLY A 1 95 ? 6.650 -5.431 -7.614 1.00 96.06 95 GLY A N 1
ATOM 698 C CA . GLY A 1 95 ? 7.512 -6.330 -8.377 1.00 96.06 95 GLY A CA 1
ATOM 699 C C . GLY A 1 95 ? 8.768 -6.740 -7.619 1.00 96.06 95 GLY A C 1
ATOM 700 O O . GLY A 1 95 ? 8.834 -6.616 -6.397 1.00 96.06 95 GLY A O 1
ATOM 701 N N . ALA A 1 96 ? 9.755 -7.225 -8.363 1.00 96.94 96 ALA A N 1
ATOM 702 C CA . ALA A 1 96 ? 11.064 -7.610 -7.861 1.00 96.94 96 ALA A CA 1
ATOM 703 C C . ALA A 1 96 ? 12.074 -6.469 -8.046 1.00 96.94 96 ALA A C 1
ATOM 705 O O . ALA A 1 96 ? 12.130 -5.850 -9.110 1.00 96.94 96 ALA A O 1
ATOM 706 N N . ILE A 1 97 ? 12.886 -6.229 -7.025 1.00 95.31 97 ILE A N 1
ATOM 707 C CA . ILE A 1 97 ? 14.066 -5.367 -7.046 1.00 95.31 97 ILE A CA 1
ATOM 708 C C . ILE A 1 97 ? 15.270 -6.280 -6.836 1.00 95.31 97 ILE A C 1
ATOM 710 O O . ILE A 1 97 ? 15.249 -7.135 -5.954 1.00 95.31 97 ILE A O 1
ATOM 714 N N . VAL A 1 98 ? 16.293 -6.116 -7.661 1.00 94.75 98 VAL A N 1
ATOM 715 C CA . VAL A 1 98 ? 17.548 -6.858 -7.586 1.00 94.75 98 VAL A CA 1
ATOM 716 C C . VAL A 1 98 ? 18.637 -5.881 -7.166 1.00 94.75 98 VAL A C 1
ATOM 718 O O . VAL A 1 98 ? 18.816 -4.839 -7.801 1.00 94.75 98 VAL A O 1
ATOM 721 N N . ASP A 1 99 ? 19.336 -6.185 -6.078 1.00 88.88 99 ASP A N 1
ATOM 722 C CA . ASP A 1 99 ? 20.463 -5.368 -5.632 1.00 88.88 99 ASP A CA 1
ATOM 723 C C . ASP A 1 99 ? 21.746 -5.670 -6.431 1.00 88.88 99 ASP A C 1
ATOM 725 O O . ASP A 1 99 ? 21.809 -6.581 -7.258 1.00 88.88 99 ASP A O 1
ATOM 729 N N . SER A 1 100 ? 22.808 -4.906 -6.177 1.00 85.69 100 SER A N 1
ATOM 730 C CA . SER A 1 100 ? 24.106 -5.101 -6.836 1.00 85.69 100 SER A CA 1
ATOM 731 C C . SER A 1 100 ? 24.790 -6.433 -6.501 1.00 85.69 100 SER A C 1
ATOM 733 O O . SER A 1 100 ? 25.731 -6.817 -7.192 1.00 85.69 100 SER A O 1
ATOM 735 N N . SER A 1 101 ? 24.339 -7.132 -5.457 1.00 89.38 101 SER A N 1
ATOM 736 C CA . SER A 1 101 ? 24.830 -8.456 -5.057 1.00 89.38 101 SER A CA 1
ATOM 737 C C . SER A 1 101 ? 23.994 -9.594 -5.657 1.00 89.38 101 SER A C 1
ATOM 739 O O . SER A 1 101 ? 24.333 -10.761 -5.470 1.00 89.38 101 SER A O 1
ATOM 741 N N . GLY A 1 102 ? 22.922 -9.272 -6.388 1.00 87.81 102 GLY A N 1
ATOM 742 C CA . GLY A 1 102 ? 22.003 -10.237 -6.985 1.00 87.81 102 GLY A CA 1
ATOM 743 C C . GLY A 1 102 ? 20.899 -10.725 -6.044 1.00 87.81 102 GLY A C 1
ATOM 744 O O . GLY A 1 102 ? 20.173 -11.652 -6.407 1.00 87.81 102 GLY A O 1
ATOM 745 N N . ASN A 1 103 ? 20.736 -10.132 -4.857 1.00 94.06 103 ASN A N 1
ATOM 746 C CA . ASN A 1 103 ? 19.622 -10.483 -3.979 1.00 94.06 103 ASN A CA 1
ATOM 747 C C . ASN A 1 103 ? 18.319 -9.913 -4.535 1.00 94.06 103 ASN A C 1
ATOM 749 O O . ASN A 1 103 ? 18.281 -8.776 -5.004 1.00 94.06 103 ASN A O 1
ATOM 753 N N . VAL A 1 104 ? 17.243 -10.695 -4.435 1.00 94.81 104 VAL A N 1
ATOM 754 C CA . VAL A 1 104 ? 15.916 -10.321 -4.934 1.00 94.81 104 VAL A CA 1
ATOM 755 C C . VAL A 1 104 ? 14.996 -9.964 -3.768 1.00 94.81 104 VAL A C 1
ATOM 757 O O . VAL A 1 104 ? 14.686 -10.811 -2.931 1.00 94.81 104 VAL A O 1
ATOM 760 N N . GLU A 1 105 ? 14.511 -8.724 -3.742 1.00 95.31 105 GLU A N 1
ATOM 761 C CA . GLU A 1 105 ? 13.475 -8.240 -2.827 1.00 95.31 105 GLU A CA 1
ATOM 762 C C . GLU A 1 105 ? 12.155 -8.063 -3.585 1.00 95.31 105 GLU A C 1
ATOM 764 O O . GLU A 1 105 ? 12.102 -7.404 -4.623 1.00 95.31 105 GLU A O 1
ATOM 769 N N . TYR A 1 106 ? 11.059 -8.606 -3.052 1.00 94.88 106 TYR A N 1
ATOM 770 C CA . TYR A 1 106 ? 9.721 -8.355 -3.585 1.00 94.88 106 TYR A CA 1
ATOM 771 C C . TYR A 1 106 ? 9.037 -7.228 -2.813 1.00 94.88 106 TYR A C 1
ATOM 773 O O . TYR A 1 106 ? 8.847 -7.321 -1.601 1.00 94.88 106 TYR A O 1
ATOM 781 N N . ARG A 1 107 ? 8.604 -6.190 -3.533 1.00 91.88 107 ARG A N 1
ATOM 782 C CA . ARG A 1 107 ? 7.882 -5.041 -2.977 1.00 91.88 107 ARG A CA 1
ATOM 783 C C . ARG A 1 107 ? 6.477 -4.970 -3.558 1.00 91.88 107 ARG A C 1
ATOM 785 O O . ARG A 1 107 ? 6.287 -5.155 -4.755 1.00 91.88 107 ARG A O 1
ATOM 792 N N . ASP A 1 108 ? 5.504 -4.668 -2.707 1.00 92.62 108 ASP A N 1
ATOM 793 C CA . ASP A 1 108 ? 4.109 -4.433 -3.081 1.00 92.62 108 ASP A CA 1
ATOM 794 C C . ASP A 1 108 ? 3.569 -3.269 -2.237 1.00 92.62 108 ASP A C 1
ATOM 796 O O . ASP A 1 108 ? 3.259 -3.424 -1.051 1.00 92.62 108 ASP A O 1
ATOM 800 N N . GLN A 1 109 ? 3.536 -2.074 -2.832 1.00 84.19 109 GLN A N 1
ATOM 801 C CA . GLN A 1 109 ? 3.099 -0.862 -2.138 1.00 84.19 109 GLN A CA 1
ATOM 802 C C . GLN A 1 109 ? 1.582 -0.842 -1.887 1.00 84.19 109 GLN A C 1
ATOM 804 O O . GLN A 1 109 ? 1.143 -0.237 -0.907 1.00 84.19 109 GLN A O 1
ATOM 809 N N . GLU A 1 110 ? 0.784 -1.535 -2.708 1.00 77.62 110 GLU A N 1
ATOM 810 C CA . GLU A 1 110 ? -0.675 -1.621 -2.545 1.00 77.62 110 GLU A CA 1
ATOM 811 C C . GLU A 1 110 ? -1.018 -2.414 -1.271 1.00 77.62 110 GLU A C 1
ATOM 813 O O . GLU A 1 110 ? -1.815 -1.966 -0.440 1.00 77.62 110 GLU A O 1
ATOM 818 N N . LYS A 1 111 ? -0.329 -3.540 -1.035 1.00 74.44 111 LYS A N 1
ATOM 819 C CA . LYS A 1 111 ? -0.512 -4.351 0.184 1.00 74.44 111 LYS A CA 1
ATOM 820 C C . LYS A 1 111 ? -0.050 -3.657 1.459 1.00 74.44 111 LYS A C 1
ATOM 822 O O . LYS A 1 111 ? -0.684 -3.818 2.501 1.00 74.44 111 LYS A O 1
ATOM 827 N N . ALA A 1 112 ? 1.033 -2.883 1.399 1.00 67.50 112 ALA A N 1
ATOM 828 C CA . ALA A 1 112 ? 1.533 -2.154 2.565 1.00 67.50 112 ALA A CA 1
ATOM 829 C C . ALA A 1 112 ? 0.505 -1.132 3.089 1.00 67.50 112 ALA A C 1
ATOM 831 O O . ALA A 1 112 ? 0.356 -0.955 4.300 1.00 67.50 112 ALA A O 1
ATOM 832 N N . GLN A 1 113 ? -0.246 -0.496 2.185 1.00 66.25 113 GLN A N 1
ATOM 833 C CA . GLN A 1 113 ? -1.312 0.440 2.544 1.00 66.25 113 GLN A CA 1
ATOM 834 C C . GLN A 1 113 ? -2.580 -0.285 3.013 1.00 66.25 113 GLN A C 1
ATOM 836 O O . GLN A 1 113 ? -3.158 0.097 4.034 1.00 66.25 113 GLN A O 1
ATOM 841 N N . GLN A 1 114 ? -2.975 -1.366 2.331 1.00 71.38 114 GLN A N 1
ATOM 842 C CA . GLN A 1 114 ? -4.134 -2.175 2.714 1.00 71.38 114 GLN A CA 1
ATOM 843 C C . GLN A 1 114 ? -3.971 -2.787 4.115 1.00 71.38 114 GLN A C 1
ATOM 845 O O . GLN A 1 114 ? -4.882 -2.690 4.935 1.00 71.38 114 GLN A O 1
ATOM 850 N N . GLY A 1 115 ? -2.787 -3.317 4.443 1.00 71.75 115 GLY A N 1
ATOM 851 C CA . GLY A 1 115 ? -2.517 -3.908 5.757 1.00 71.75 115 GLY A CA 1
ATOM 852 C C . GLY A 1 115 ? -2.641 -2.915 6.920 1.00 71.75 115 GLY A C 1
ATOM 853 O O . GLY A 1 115 ? -3.097 -3.285 8.002 1.00 71.75 115 GLY A O 1
ATOM 854 N N . LYS A 1 116 ? -2.296 -1.638 6.703 1.00 77.00 116 LYS A N 1
ATOM 855 C CA . LYS A 1 116 ? -2.457 -0.584 7.717 1.00 77.00 116 LYS A CA 1
ATOM 856 C C . LYS A 1 116 ? -3.925 -0.189 7.895 1.00 77.00 116 LYS A C 1
ATOM 858 O O . LYS A 1 116 ? -4.397 -0.104 9.024 1.00 77.00 116 LYS A O 1
ATOM 863 N N . LEU A 1 117 ? -4.655 -0.003 6.792 1.00 79.56 117 LEU A N 1
ATOM 864 C CA . LEU A 1 117 ? -6.071 0.370 6.829 1.00 79.56 117 LEU A CA 1
ATOM 865 C C . LEU A 1 117 ? -6.943 -0.729 7.451 1.00 79.56 117 LEU A C 1
ATOM 867 O O . LEU A 1 117 ? -7.822 -0.433 8.258 1.00 79.56 117 LEU A O 1
ATOM 871 N N . GLU A 1 118 ? -6.690 -1.993 7.116 1.00 83.88 118 GLU A N 1
ATOM 872 C CA . GLU A 1 118 ? -7.401 -3.132 7.705 1.00 83.88 118 GLU A CA 1
ATOM 873 C C . GLU A 1 118 ? -7.148 -3.248 9.212 1.00 83.88 118 GLU A C 1
ATOM 875 O O . GLU A 1 118 ? -8.084 -3.489 9.977 1.00 83.88 118 GLU A O 1
ATOM 880 N N . LYS A 1 119 ? -5.902 -3.037 9.659 1.00 86.69 119 LYS A N 1
ATOM 881 C CA . LYS A 1 119 ? -5.553 -3.043 11.084 1.00 86.69 119 LYS A CA 1
ATOM 882 C C . LYS A 1 119 ? -6.263 -1.919 11.840 1.00 86.69 119 LYS A C 1
ATOM 884 O O . LYS A 1 119 ? -6.934 -2.183 12.837 1.00 86.69 119 LYS A O 1
ATOM 889 N N . ASP A 1 120 ? -6.171 -0.694 11.329 1.00 85.44 120 ASP A N 1
ATOM 890 C CA . ASP A 1 120 ? -6.797 0.480 11.942 1.00 85.44 120 ASP A CA 1
ATOM 891 C C . ASP A 1 120 ? -8.329 0.335 11.999 1.00 85.44 120 ASP A C 1
ATOM 893 O O . ASP A 1 120 ? -8.967 0.782 12.955 1.00 85.44 120 ASP A O 1
ATOM 897 N N . THR A 1 121 ? -8.931 -0.308 10.993 1.00 89.56 121 THR A N 1
ATOM 898 C CA . THR A 1 121 ? -10.379 -0.566 10.934 1.00 89.56 121 THR A CA 1
ATOM 899 C C . THR A 1 121 ? -10.798 -1.585 11.993 1.00 89.56 121 THR A C 1
ATOM 901 O O . THR A 1 121 ? -11.685 -1.288 12.793 1.00 89.56 121 THR A O 1
ATOM 904 N N . LYS A 1 122 ? -10.097 -2.722 12.099 1.00 92.94 122 LYS A N 1
ATOM 905 C CA . LYS A 1 122 ? -10.360 -3.741 13.133 1.00 92.94 122 LYS A CA 1
ATOM 906 C C . LYS A 1 122 ? -10.210 -3.193 14.553 1.00 92.94 122 LYS A C 1
ATOM 908 O O . LYS A 1 122 ? -11.016 -3.509 15.422 1.00 92.94 122 LYS A O 1
ATOM 913 N N . GLU A 1 123 ? -9.215 -2.339 14.799 1.00 93.25 123 GLU A N 1
ATOM 914 C CA . GLU A 1 123 ? -9.026 -1.683 16.103 1.00 93.25 123 GLU A CA 1
ATOM 915 C C . GLU A 1 123 ? -10.113 -0.646 16.429 1.00 93.25 123 GLU A C 1
ATOM 917 O O . GLU A 1 123 ? -10.374 -0.342 17.597 1.00 93.25 123 GLU A O 1
ATOM 922 N N . ARG A 1 124 ? -10.737 -0.032 15.419 1.00 92.69 124 ARG A N 1
ATOM 923 C CA . ARG A 1 124 ? -11.879 0.874 15.625 1.00 92.69 124 ARG A CA 1
ATOM 924 C C . ARG A 1 124 ? -13.156 0.094 15.908 1.00 92.69 124 ARG A C 1
ATOM 926 O O . ARG A 1 124 ? -13.904 0.494 16.799 1.00 92.69 124 ARG A O 1
ATOM 933 N N . GLU A 1 125 ? -13.377 -0.997 15.183 1.00 94.94 125 GLU A N 1
ATOM 934 C CA . GLU A 1 125 ? -14.518 -1.896 15.370 1.00 94.94 125 GLU A CA 1
ATOM 935 C C . GLU A 1 125 ? -14.478 -2.568 16.743 1.00 94.94 125 GLU A C 1
ATOM 937 O O . GLU A 1 125 ? -15.456 -2.477 17.479 1.00 94.94 125 GLU A O 1
ATOM 942 N N . SER A 1 126 ? -13.329 -3.112 17.162 1.00 94.94 126 SER A N 1
ATOM 943 C CA . SER A 1 126 ? -13.185 -3.727 18.489 1.00 94.94 126 SER A CA 1
ATOM 944 C C . SER A 1 126 ? -13.461 -2.737 19.624 1.00 94.94 126 SER A C 1
ATOM 946 O O . SER A 1 126 ? -14.186 -3.051 20.566 1.00 94.94 126 SER A O 1
ATOM 948 N N . ARG A 1 127 ? -12.962 -1.499 19.509 1.00 96.12 127 ARG A N 1
ATOM 949 C CA . ARG A 1 127 ? -13.267 -0.428 20.469 1.00 96.12 127 ARG A CA 1
ATOM 950 C C . ARG A 1 127 ? -14.741 -0.027 20.454 1.00 96.12 127 ARG A C 1
ATOM 952 O O . ARG A 1 127 ? -15.250 0.404 21.483 1.00 96.12 127 ARG A O 1
ATOM 959 N N . ALA A 1 128 ? -15.413 -0.086 19.305 1.00 95.62 128 ALA A N 1
ATOM 960 C CA . ALA A 1 128 ? -16.844 0.189 19.219 1.00 95.62 128 ALA A CA 1
ATOM 961 C C . ALA A 1 128 ? -17.675 -0.931 19.855 1.00 95.62 128 ALA A C 1
ATOM 963 O O . ALA A 1 128 ? -18.633 -0.634 20.564 1.00 95.62 128 ALA A O 1
ATOM 964 N N . ASP A 1 129 ? -17.286 -2.189 19.655 1.00 97.44 129 ASP A N 1
ATOM 965 C CA . ASP A 1 129 ? -17.942 -3.339 20.275 1.00 97.44 129 ASP A CA 1
ATOM 966 C C . ASP A 1 129 ? -17.794 -3.337 21.792 1.00 97.44 129 ASP A C 1
ATOM 968 O O . ASP A 1 129 ? -18.764 -3.615 22.493 1.00 97.44 129 ASP A O 1
ATOM 972 N N . GLU A 1 130 ? -16.629 -2.956 22.312 1.00 97.31 130 GLU A N 1
ATOM 973 C CA . GLU A 1 130 ? -16.436 -2.871 23.759 1.00 97.31 130 GLU A CA 1
ATOM 974 C C . GLU A 1 130 ? -17.314 -1.779 24.387 1.00 97.31 130 GLU A C 1
ATOM 976 O O . GLU A 1 130 ? -18.007 -2.041 25.367 1.00 97.31 130 GLU A O 1
ATOM 981 N N . ARG A 1 131 ? -17.428 -0.605 23.745 1.00 96.56 131 ARG A N 1
ATOM 982 C CA . ARG A 1 131 ? -18.369 0.443 24.187 1.00 96.56 131 ARG A CA 1
ATOM 983 C C . ARG A 1 131 ? -19.824 -0.031 24.175 1.00 96.56 131 ARG A C 1
ATOM 985 O O . ARG A 1 131 ? -20.561 0.250 25.112 1.00 96.56 131 ARG A O 1
ATOM 992 N N . ARG A 1 132 ? -20.244 -0.779 23.148 1.00 97.19 132 ARG A N 1
ATOM 993 C CA . ARG A 1 132 ? -21.606 -1.346 23.092 1.00 97.19 132 ARG A CA 1
ATOM 994 C C . ARG A 1 132 ? -21.851 -2.345 24.221 1.00 97.19 132 ARG A C 1
ATOM 996 O O . ARG A 1 132 ? -22.944 -2.369 24.778 1.00 97.19 132 ARG A O 1
ATOM 1003 N N . LYS A 1 133 ? -20.861 -3.173 24.567 1.00 97.50 133 LYS A N 1
ATOM 1004 C CA . LYS A 1 133 ? -20.971 -4.099 25.705 1.00 97.50 133 LYS A CA 1
ATOM 1005 C C . LYS A 1 133 ? -21.085 -3.347 27.029 1.00 97.50 133 LYS A C 1
ATOM 1007 O O . LYS A 1 133 ? -21.937 -3.711 27.835 1.00 97.50 133 LYS A O 1
ATOM 1012 N N . GLU A 1 134 ? -20.290 -2.296 27.229 1.00 97.19 134 GLU A N 1
ATOM 1013 C CA . GLU A 1 134 ? -20.385 -1.428 28.410 1.00 97.19 134 GLU A CA 1
ATOM 1014 C C . GLU A 1 134 ? -21.770 -0.767 28.508 1.00 97.19 134 GLU A C 1
ATOM 1016 O O . GLU A 1 134 ? -22.407 -0.818 29.560 1.00 97.19 134 GLU A O 1
ATOM 1021 N N . GLU A 1 135 ? -22.297 -0.225 27.406 1.00 97.38 135 GLU A N 1
ATOM 1022 C CA . GLU A 1 135 ? -23.647 0.355 27.352 1.00 97.38 135 GLU A CA 1
ATOM 1023 C C . GLU A 1 135 ? -24.739 -0.674 27.682 1.00 97.38 135 GLU A C 1
ATOM 1025 O O . GLU A 1 135 ? -25.659 -0.379 28.448 1.00 97.38 135 GLU A O 1
ATOM 1030 N N . LEU A 1 136 ? -24.632 -1.896 27.152 1.00 96.75 136 LEU A N 1
ATOM 1031 C CA . LEU A 1 136 ? -25.564 -2.986 27.454 1.00 96.75 136 LEU A CA 1
ATOM 1032 C C . LEU A 1 136 ? -25.485 -3.420 28.917 1.00 96.75 136 LEU A C 1
ATOM 1034 O O . LEU A 1 136 ? -26.517 -3.705 29.528 1.00 96.75 136 LEU A O 1
ATOM 1038 N N . GLN A 1 137 ? -24.284 -3.451 29.493 1.00 97.12 137 GLN A N 1
ATOM 1039 C CA . GLN A 1 137 ? -24.106 -3.759 30.905 1.00 97.12 137 GLN A CA 1
ATOM 1040 C C . GLN A 1 137 ? -24.746 -2.679 31.781 1.00 97.12 137 GLN A C 1
ATOM 1042 O O . GLN A 1 137 ? -25.514 -3.006 32.684 1.00 97.12 137 GLN A O 1
ATOM 1047 N N . ILE A 1 138 ? -24.514 -1.402 31.470 1.00 97.31 138 ILE A N 1
ATOM 1048 C CA . ILE A 1 138 ? -25.144 -0.276 32.169 1.00 97.31 138 ILE A CA 1
ATOM 1049 C C . ILE A 1 138 ? -26.668 -0.362 32.054 1.00 97.31 138 ILE A C 1
ATOM 1051 O O . ILE A 1 138 ? -27.375 -0.184 33.047 1.00 97.31 138 ILE A O 1
ATOM 1055 N N . LEU A 1 139 ? -27.195 -0.658 30.864 1.00 96.69 139 LEU A N 1
ATOM 1056 C CA . LEU A 1 139 ? -28.633 -0.799 30.651 1.00 96.69 139 LEU A CA 1
ATOM 1057 C C . LEU A 1 139 ? -29.216 -1.936 31.500 1.00 96.69 139 LEU A C 1
ATOM 1059 O O . LEU A 1 139 ? -30.238 -1.736 32.160 1.00 96.69 139 LEU A O 1
ATOM 1063 N N . ARG A 1 140 ? -28.541 -3.091 31.536 1.00 95.50 140 ARG A N 1
ATOM 1064 C CA . ARG A 1 140 ? -28.926 -4.234 32.371 1.00 95.50 140 ARG A CA 1
ATOM 1065 C C . ARG A 1 140 ? -28.892 -3.884 33.860 1.00 95.50 140 ARG A C 1
ATOM 1067 O O . ARG A 1 140 ? -29.828 -4.182 34.594 1.00 95.50 140 ARG A O 1
ATOM 1074 N N . GLU A 1 141 ? -27.843 -3.225 34.335 1.00 96.44 141 GLU A N 1
ATOM 1075 C CA . GLU A 1 141 ? -27.742 -2.825 35.742 1.00 96.44 141 GLU A CA 1
ATOM 1076 C C . GLU A 1 141 ? -28.817 -1.799 36.123 1.00 96.44 141 GLU A C 1
ATOM 1078 O O . GLU A 1 141 ? -29.412 -1.879 37.204 1.00 96.44 141 GLU A O 1
ATOM 1083 N N . ASN A 1 142 ? -29.121 -0.867 35.219 1.00 96.69 142 ASN A N 1
ATOM 1084 C CA . ASN A 1 142 ? -30.187 0.108 35.401 1.00 96.69 142 ASN A CA 1
ATOM 1085 C C . ASN A 1 142 ? -31.569 -0.558 35.446 1.00 96.69 142 ASN A C 1
ATOM 1087 O O . ASN A 1 142 ? -32.374 -0.202 36.310 1.00 96.69 142 ASN A O 1
ATOM 1091 N N . SER A 1 143 ? -31.844 -1.549 34.589 1.00 95.00 143 SER A N 1
ATOM 1092 C CA . SER A 1 143 ? -33.117 -2.282 34.619 1.00 95.00 143 SER A CA 1
ATOM 1093 C C . SER A 1 143 ? -33.277 -3.090 35.909 1.00 95.00 143 SER A C 1
ATOM 1095 O O . SER A 1 143 ? -34.333 -3.040 36.541 1.00 95.00 143 SER A O 1
ATOM 1097 N N . ILE A 1 144 ? -32.211 -3.755 36.365 1.00 95.62 144 ILE A N 1
ATOM 1098 C CA . ILE A 1 144 ? -32.195 -4.489 37.639 1.00 95.62 144 ILE A CA 1
ATOM 1099 C C . ILE A 1 144 ? -32.452 -3.538 38.814 1.00 95.62 144 ILE A C 1
ATOM 1101 O O . ILE A 1 144 ? -33.254 -3.834 39.704 1.00 95.62 144 ILE A O 1
ATOM 1105 N N . ARG A 1 145 ? -31.802 -2.369 38.826 1.00 96.06 145 ARG A N 1
ATOM 1106 C CA . ARG A 1 145 ? -31.989 -1.355 39.875 1.00 96.06 145 ARG A CA 1
ATOM 1107 C C . ARG A 1 145 ? -33.423 -0.829 39.900 1.00 96.06 145 ARG A C 1
ATOM 1109 O O . ARG A 1 145 ? -34.005 -0.705 40.980 1.00 96.06 145 ARG A O 1
ATOM 1116 N N . ALA A 1 146 ? -34.000 -0.549 38.733 1.00 95.00 146 ALA A N 1
ATOM 1117 C CA . ALA A 1 146 ? -35.385 -0.106 38.609 1.00 95.00 146 ALA A CA 1
ATOM 1118 C C . ALA A 1 146 ? -36.366 -1.168 39.136 1.00 95.00 146 ALA A C 1
ATOM 1120 O O . ALA A 1 146 ? -37.211 -0.847 39.971 1.00 95.00 146 ALA A O 1
ATOM 1121 N N . CYS A 1 147 ? -36.185 -2.434 38.744 1.00 94.12 147 CYS A N 1
ATOM 1122 C CA . CYS A 1 147 ? -36.972 -3.569 39.239 1.00 94.12 147 CYS A CA 1
ATOM 1123 C C . CYS A 1 147 ? -36.912 -3.680 40.771 1.00 94.12 147 CYS A C 1
ATOM 1125 O O . CYS A 1 147 ? -37.943 -3.685 41.444 1.00 94.12 147 CYS A O 1
ATOM 1127 N N . LYS A 1 148 ? -35.705 -3.649 41.352 1.00 93.94 148 LYS A N 1
ATOM 1128 C CA . LYS A 1 148 ? -35.515 -3.695 42.814 1.00 93.94 148 LYS A CA 1
ATOM 1129 C C . LYS A 1 148 ? -36.171 -2.511 43.526 1.00 93.94 148 LYS A C 1
ATOM 1131 O O . LYS A 1 148 ? -36.737 -2.670 44.605 1.00 93.94 148 LYS A O 1
ATOM 1136 N N . THR A 1 149 ? -36.131 -1.325 42.921 1.00 94.81 149 THR A N 1
ATOM 1137 C CA . THR A 1 149 ? -36.777 -0.123 43.469 1.00 94.81 149 THR A CA 1
ATOM 1138 C C . THR A 1 149 ? -38.297 -0.285 43.507 1.00 94.81 149 THR A C 1
ATOM 1140 O O . THR A 1 149 ? -38.917 0.018 44.525 1.00 94.81 149 THR A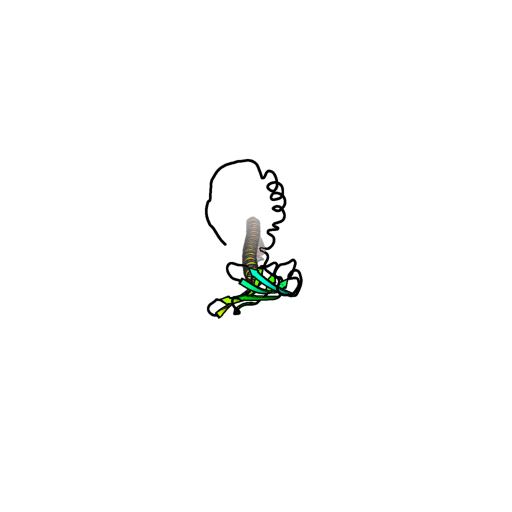 O 1
ATOM 1143 N N . GLN A 1 150 ? -38.891 -0.832 42.442 1.00 92.31 150 GLN A N 1
ATOM 1144 C CA . GLN A 1 150 ? -40.324 -1.131 42.383 1.00 92.31 150 GLN A CA 1
ATOM 1145 C C . GLN A 1 150 ? -40.732 -2.191 43.416 1.00 92.31 150 GLN A C 1
ATOM 1147 O O . GLN A 1 150 ? -41.707 -1.987 44.139 1.00 92.31 150 GLN A O 1
ATOM 1152 N N . GLN A 1 151 ? -39.960 -3.274 43.564 1.00 92.38 151 GLN A N 1
ATOM 1153 C CA . GLN A 1 151 ? -40.221 -4.294 44.589 1.00 92.38 151 GLN A CA 1
ATOM 1154 C C . GLN A 1 151 ? -40.158 -3.718 46.008 1.00 92.38 151 GLN A C 1
ATOM 1156 O O . GLN A 1 151 ? -41.026 -3.998 46.836 1.00 92.38 151 GLN A O 1
ATOM 1161 N N . ASN A 1 152 ? -39.162 -2.875 46.295 1.00 90.44 152 ASN A N 1
ATOM 1162 C CA . ASN A 1 152 ? -39.027 -2.228 47.600 1.00 90.44 152 ASN A CA 1
ATOM 1163 C C . ASN A 1 152 ? -40.197 -1.278 47.894 1.00 90.44 152 ASN A C 1
ATOM 1165 O O . ASN A 1 152 ? -40.723 -1.285 49.008 1.00 90.44 152 ASN A O 1
ATOM 1169 N N . ALA A 1 153 ? -40.644 -0.505 46.900 1.00 91.44 153 ALA A N 1
ATOM 1170 C CA . ALA A 1 153 ? -41.817 0.356 47.029 1.00 91.44 153 ALA A CA 1
ATOM 1171 C C . ALA A 1 153 ? -43.099 -0.457 47.294 1.00 91.44 153 ALA A C 1
ATOM 1173 O O . ALA A 1 153 ? -43.861 -0.120 48.200 1.00 91.44 153 ALA A O 1
ATOM 1174 N N . CYS A 1 154 ? -43.292 -1.569 46.577 1.00 91.06 154 CYS A N 1
ATOM 1175 C CA . CYS A 1 154 ? -44.408 -2.498 46.781 1.00 91.06 154 CYS A CA 1
ATOM 1176 C C . CYS A 1 154 ? -44.412 -3.069 48.212 1.00 91.06 154 CYS A C 1
ATOM 1178 O O . CYS A 1 154 ? -45.408 -2.980 48.932 1.00 91.06 154 CYS A O 1
ATOM 1180 N N . LYS A 1 155 ? -43.258 -3.549 48.697 1.00 90.31 155 LYS A N 1
ATOM 1181 C CA . LYS A 1 155 ? -43.105 -4.055 50.073 1.00 90.31 155 LYS A CA 1
ATOM 1182 C C . LYS A 1 155 ? -43.404 -2.990 51.131 1.00 90.31 155 LYS A C 1
ATOM 1184 O O . LYS A 1 155 ? -44.013 -3.302 52.158 1.00 90.31 155 LYS A O 1
ATOM 1189 N N . ALA A 1 156 ? -42.986 -1.745 50.897 1.00 89.62 156 ALA A N 1
ATOM 1190 C CA . ALA A 1 156 ? -43.278 -0.631 51.794 1.00 89.62 156 ALA A CA 1
ATOM 1191 C C . ALA A 1 156 ? -44.789 -0.356 51.877 1.00 89.62 156 ALA A C 1
ATOM 1193 O O . ALA A 1 156 ? -45.307 -0.173 52.979 1.00 89.62 156 ALA A O 1
ATOM 1194 N N . GLN A 1 157 ? -45.504 -0.417 50.749 1.00 90.00 157 GLN A N 1
ATOM 1195 C CA . GLN A 1 157 ? -46.964 -0.281 50.711 1.00 90.00 157 GLN A CA 1
ATOM 1196 C C . GLN A 1 157 ? -47.669 -1.417 51.472 1.00 90.00 157 GLN A C 1
ATOM 1198 O O . GLN A 1 157 ? -48.581 -1.151 52.256 1.00 90.00 157 GLN A O 1
ATOM 1203 N N . CYS A 1 158 ? -47.200 -2.664 51.351 1.00 88.06 158 CYS A N 1
ATOM 1204 C CA . CYS A 1 158 ? -47.763 -3.799 52.096 1.00 88.06 158 CYS A CA 1
ATOM 1205 C C . CYS A 1 158 ? -47.617 -3.664 53.621 1.00 88.06 158 CYS A C 1
ATOM 1207 O O . CYS A 1 158 ? -48.415 -4.221 54.374 1.00 88.06 158 CYS A O 1
ATOM 1209 N N . ASN A 1 159 ? -46.608 -2.937 54.119 1.00 84.44 159 ASN A N 1
ATOM 1210 C CA . ASN A 1 159 ? -46.400 -2.784 55.561 1.00 84.44 159 ASN A CA 1
ATOM 1211 C C . ASN A 1 159 ? -47.515 -1.996 56.267 1.00 84.44 159 ASN A C 1
ATOM 1213 O O . ASN A 1 159 ? -47.648 -2.151 57.482 1.00 84.44 159 ASN A O 1
ATOM 1217 N N . ALA A 1 160 ? -48.316 -1.226 55.523 1.00 81.94 160 ALA A N 1
ATOM 1218 C CA . ALA A 1 160 ? -49.491 -0.513 56.024 1.00 81.94 160 ALA A CA 1
ATOM 1219 C C . ALA A 1 160 ? -50.743 -1.406 56.184 1.00 81.94 160 ALA A C 1
ATOM 1221 O O . ALA A 1 160 ? -51.743 -0.962 56.748 1.00 81.94 160 ALA A O 1
ATOM 1222 N N . LEU A 1 161 ? -50.706 -2.659 55.710 1.00 80.88 161 LEU A N 1
ATOM 1223 C CA . LEU A 1 161 ? -51.814 -3.611 55.841 1.00 80.88 161 LEU A CA 1
ATOM 1224 C C . LEU A 1 161 ? -51.898 -4.194 57.261 1.00 80.88 161 LEU A C 1
ATOM 1226 O O . LEU A 1 161 ? -50.882 -4.409 57.930 1.00 80.88 161 LEU A O 1
ATOM 1230 N N . ARG A 1 162 ? -53.126 -4.480 57.719 1.00 72.75 162 ARG A N 1
ATOM 1231 C CA . ARG A 1 162 ? -53.383 -5.109 59.026 1.00 72.75 162 ARG A CA 1
ATOM 1232 C C . ARG A 1 162 ? -52.772 -6.509 59.084 1.00 72.75 162 ARG A C 1
ATOM 1234 O O . ARG A 1 162 ? -52.806 -7.251 58.106 1.00 72.75 162 ARG A O 1
ATOM 1241 N N . SER A 1 163 ? -52.206 -6.856 60.239 1.00 64.25 163 SER A N 1
ATOM 1242 C CA . SER A 1 163 ? -51.394 -8.060 60.395 1.00 64.25 163 SER A CA 1
ATOM 1243 C C . SER A 1 163 ? -52.198 -9.349 60.517 1.00 64.25 163 SER A C 1
ATOM 1245 O O . SER A 1 163 ? -51.670 -10.357 60.074 1.00 64.25 163 SER A O 1
ATOM 1247 N N . TRP A 1 164 ? -53.426 -9.364 61.051 1.00 58.22 164 TRP A N 1
ATOM 1248 C CA . TRP A 1 164 ? -54.158 -10.618 61.285 1.00 58.22 164 TRP A CA 1
ATOM 1249 C C . TRP A 1 164 ? -55.686 -10.444 61.291 1.00 58.22 164 TRP A C 1
ATOM 1251 O O . TRP A 1 164 ? -56.204 -9.475 61.845 1.00 58.22 164 TRP A O 1
ATOM 1261 N N . ASP A 1 165 ? -56.375 -11.422 60.702 1.00 58.31 165 ASP A N 1
ATOM 1262 C CA . ASP A 1 165 ? -57.809 -11.705 60.822 1.00 58.31 165 ASP A CA 1
ATOM 1263 C C . ASP A 1 165 ? -57.908 -13.169 61.276 1.00 58.31 165 ASP A C 1
ATOM 1265 O O . ASP A 1 165 ? -57.316 -14.046 60.648 1.00 58.31 165 ASP A O 1
ATOM 1269 N N . SER A 1 166 ? -58.617 -13.442 62.373 1.00 59.66 166 SER A N 1
ATOM 1270 C CA . SER A 1 166 ? -58.744 -14.779 62.974 1.00 59.66 166 SER A CA 1
ATOM 1271 C C . SER A 1 166 ? -59.480 -15.806 62.096 1.00 59.66 166 SER A C 1
ATOM 1273 O O . SER A 1 166 ? -59.606 -16.960 62.498 1.00 59.66 166 SER A O 1
ATOM 1275 N N . SER A 1 167 ? -59.965 -15.405 60.917 1.00 65.19 167 SER A N 1
ATOM 1276 C CA . SER A 1 167 ? -60.646 -16.265 59.942 1.00 65.19 167 SER A CA 1
ATOM 1277 C C . SER A 1 167 ? -59.806 -16.643 58.707 1.00 65.19 167 SER A C 1
ATOM 1279 O O . SER A 1 167 ? -60.228 -17.504 57.933 1.00 65.19 167 SER A O 1
ATOM 1281 N N . ALA A 1 168 ? -58.618 -16.055 58.510 1.00 62.69 168 ALA A N 1
ATOM 1282 C CA . ALA A 1 168 ? -57.812 -16.239 57.298 1.00 62.69 168 ALA A CA 1
ATOM 1283 C C . ALA A 1 168 ? -56.626 -17.207 57.496 1.00 62.69 168 ALA A C 1
ATOM 1285 O O . ALA A 1 168 ? -55.900 -17.125 58.482 1.00 62.69 168 ALA A O 1
ATOM 1286 N N . GLN A 1 169 ? -56.380 -18.091 56.517 1.00 70.62 169 GLN A N 1
ATOM 1287 C CA . GLN A 1 169 ? -55.225 -19.011 56.511 1.00 70.62 169 GLN A CA 1
ATOM 1288 C C . GLN A 1 169 ? -53.874 -18.302 56.280 1.00 70.62 169 GLN A C 1
ATOM 1290 O O . GLN A 1 169 ? -52.832 -18.854 56.625 1.00 70.62 169 GLN A O 1
ATOM 1295 N N . VAL A 1 170 ? -53.879 -17.091 55.703 1.00 68.88 170 VAL A N 1
ATOM 1296 C CA . VAL A 1 170 ? -52.691 -16.264 55.418 1.00 68.88 170 VAL A CA 1
ATOM 1297 C C . VAL A 1 170 ? -53.035 -14.793 55.667 1.00 68.88 170 VAL A C 1
ATOM 1299 O O . VAL A 1 170 ? -54.121 -14.337 55.308 1.00 68.88 170 VAL A O 1
ATOM 1302 N N . SER A 1 171 ? -52.117 -14.033 56.270 1.00 80.12 171 SER A N 1
ATOM 1303 C CA . SER A 1 171 ? -52.297 -12.593 56.485 1.00 80.12 171 SER A CA 1
ATOM 1304 C C . SER A 1 171 ? -52.352 -11.826 55.153 1.00 80.12 171 SER A C 1
ATOM 1306 O O . SER A 1 171 ? -51.490 -12.049 54.298 1.00 80.12 171 SER A O 1
ATOM 1308 N N . PRO A 1 172 ? -53.259 -10.841 54.982 1.00 82.06 172 PRO A N 1
ATOM 1309 C CA . PRO A 1 172 ? -53.256 -9.939 53.824 1.00 82.06 172 PRO A CA 1
ATOM 1310 C C . PRO A 1 172 ? -51.904 -9.244 53.596 1.00 82.06 172 PRO A C 1
ATOM 1312 O O . PRO A 1 172 ? -51.518 -8.973 52.460 1.00 82.06 172 PRO A O 1
ATOM 1315 N N . LYS A 1 173 ? -51.157 -8.985 54.677 1.00 84.50 173 LYS A N 1
ATOM 1316 C CA . LYS A 1 173 ? -49.811 -8.407 54.630 1.00 84.50 173 LYS A CA 1
ATOM 1317 C C . LYS A 1 173 ? -48.782 -9.368 54.031 1.00 84.50 173 LYS A C 1
ATOM 1319 O O . LYS A 1 173 ? -47.932 -8.931 53.255 1.00 84.50 173 LYS A O 1
ATOM 1324 N N . ASP A 1 174 ? -48.861 -10.649 54.376 1.00 83.50 174 ASP A N 1
ATOM 1325 C CA . ASP A 1 174 ? -47.926 -11.674 53.898 1.00 83.50 174 ASP A CA 1
ATOM 1326 C C . ASP A 1 174 ? -48.232 -12.069 52.449 1.00 83.50 174 ASP A C 1
ATOM 1328 O O . ASP A 1 174 ? -47.312 -12.193 51.641 1.00 83.50 174 ASP A O 1
ATOM 1332 N N . GLN A 1 175 ? -49.518 -12.136 52.087 1.00 86.12 175 GLN A N 1
ATOM 1333 C CA . GLN A 1 175 ? -49.952 -12.326 50.702 1.00 86.12 175 GLN A CA 1
ATOM 1334 C C . GLN A 1 175 ? -49.460 -11.181 49.798 1.00 86.12 175 GLN A C 1
ATOM 1336 O O . GLN A 1 175 ? -48.830 -11.434 48.775 1.00 86.12 175 GLN A O 1
ATOM 1341 N N . CYS A 1 176 ? -49.643 -9.924 50.224 1.00 86.69 176 CYS A N 1
ATOM 1342 C CA . CYS A 1 176 ? -49.155 -8.744 49.500 1.00 86.69 176 CYS A CA 1
ATOM 1343 C C . CYS A 1 176 ? -47.631 -8.770 49.295 1.00 86.69 176 CYS A C 1
ATOM 1345 O O . CYS A 1 176 ? -47.143 -8.509 48.197 1.00 86.69 176 CYS A O 1
ATOM 1347 N N . LYS A 1 177 ? -46.856 -9.129 50.330 1.00 85.94 177 LYS A N 1
ATOM 1348 C CA . LYS A 1 177 ? -45.391 -9.234 50.222 1.00 85.94 177 LYS A CA 1
ATOM 1349 C C . LYS A 1 177 ? -44.950 -10.331 49.259 1.00 85.94 177 LYS A C 1
ATOM 1351 O O . LYS A 1 177 ? -44.022 -10.093 48.490 1.00 85.94 177 LYS A O 1
ATOM 1356 N N . SER A 1 178 ? -45.613 -11.488 49.290 1.00 85.56 178 SER A N 1
ATOM 1357 C CA . SER A 1 178 ? -45.358 -12.578 48.345 1.00 85.56 178 SER A CA 1
ATOM 1358 C C . SER A 1 178 ? -45.627 -12.133 46.907 1.00 85.56 178 SER A C 1
ATOM 1360 O O . SER A 1 178 ? -44.817 -12.396 46.022 1.00 85.56 178 SER A O 1
ATOM 1362 N N . ASP A 1 179 ? -46.711 -11.388 46.678 1.00 86.56 179 ASP A N 1
ATOM 1363 C CA . ASP A 1 179 ? -47.056 -10.868 45.355 1.00 86.56 179 ASP A CA 1
ATOM 1364 C C . ASP A 1 179 ? -46.020 -9.859 44.827 1.00 86.56 179 ASP A C 1
ATOM 1366 O O . ASP A 1 179 ? -45.686 -9.893 43.642 1.00 86.56 179 ASP A O 1
ATOM 1370 N N . CYS A 1 180 ? -45.427 -9.032 45.698 1.00 88.06 180 CYS A N 1
ATOM 1371 C CA . CYS A 1 180 ? -44.326 -8.129 45.333 1.00 88.06 180 CYS A CA 1
ATOM 1372 C C . CYS A 1 180 ? -43.036 -8.855 44.897 1.00 88.06 180 CYS A C 1
ATOM 1374 O O . CYS A 1 180 ? -42.166 -8.229 44.293 1.00 88.06 180 CYS A O 1
ATOM 1376 N N . GLU A 1 181 ? -42.878 -10.141 45.220 1.00 82.94 181 GLU A N 1
ATOM 1377 C CA . GLU A 1 181 ? -41.682 -10.946 44.928 1.00 82.94 181 GLU A CA 1
ATOM 1378 C C . GLU A 1 181 ? -41.880 -11.926 43.760 1.00 82.94 181 GLU A C 1
ATOM 1380 O O . GLU A 1 181 ? -40.958 -12.662 43.416 1.00 82.94 181 GLU A O 1
ATOM 1385 N N . LYS A 1 182 ? -43.047 -11.921 43.096 1.00 81.44 182 LYS A N 1
ATOM 1386 C CA . LYS A 1 182 ? -43.399 -12.870 42.017 1.00 81.44 182 LYS A CA 1
ATOM 1387 C C . LYS A 1 182 ? -42.590 -12.736 40.707 1.00 81.44 182 LYS A C 1
ATOM 1389 O O . LYS A 1 182 ? -42.959 -13.338 39.703 1.00 81.44 182 LYS A O 1
ATOM 1394 N N . GLY A 1 183 ? -41.470 -12.015 40.699 1.00 72.31 183 GLY A N 1
ATOM 1395 C CA . GLY A 1 183 ? -40.549 -11.924 39.563 1.00 72.31 183 GLY A CA 1
ATOM 1396 C C . GLY A 1 183 ? -39.099 -11.752 40.017 1.00 72.31 183 GLY A C 1
ATOM 1397 O O . GLY A 1 183 ? -38.827 -10.987 40.942 1.00 72.31 183 GLY A O 1
ATOM 1398 N N . SER A 1 184 ? -38.167 -12.458 39.368 1.00 78.81 184 SER A N 1
ATOM 1399 C CA . SER A 1 184 ? -36.730 -12.257 39.596 1.00 78.81 184 SER A CA 1
ATOM 1400 C C . SER A 1 184 ? -36.254 -10.997 38.868 1.00 78.81 184 SER A C 1
ATOM 1402 O O . SER A 1 184 ? -36.626 -10.766 37.718 1.00 78.81 184 SER A O 1
ATOM 1404 N N . CYS A 1 185 ? -35.432 -10.184 39.532 1.00 84.81 185 CYS A N 1
ATOM 1405 C CA . CYS A 1 185 ? -34.812 -8.987 38.956 1.00 84.81 185 CYS A CA 1
ATOM 1406 C C . CYS A 1 185 ? -33.398 -9.290 38.409 1.00 84.81 185 CYS A C 1
ATOM 1408 O O . CYS A 1 185 ? -32.478 -8.524 38.697 1.00 84.81 185 CYS A O 1
ATOM 1410 N N . GLU A 1 186 ? -33.194 -10.409 37.704 1.00 79.69 186 GLU A N 1
ATOM 1411 C CA . GLU A 1 186 ? -31.878 -10.891 37.218 1.00 79.69 186 GLU A CA 1
ATOM 1412 C C . GLU A 1 186 ? -31.692 -10.804 35.696 1.00 79.69 186 GLU A C 1
ATOM 1414 O O . GLU A 1 186 ? -32.688 -10.980 34.964 1.00 79.69 186 GLU A O 1
#

Foldseek 3Di:
DDDDDDDDDDDDDDDPDDPVPVVPVPPPPPPDDLPFDWPADPLAAAWTWTFHDDVATKIKGAGHHRNAQAAWIFIDGPNHTQWTAGDHRNHGAWGWGQDPVRDIDTDHNVVVVVVVVVVVVVVVVVVVVVVVVVVVVVVLVVQLVVLVVQLVVQLVVLVPADQDDPPDPHGSSVVSNVVSVPDDSD

Radius of gyration: 46.87 Å; chains: 1; bounding box: 123×71×114 Å

Secondary structure (DSSP, 8-state):
----------------SSTTSSSSSSS-------S--EEES-SSSEEEEEEEESSSEEEEEEEEETTEEEEEEEEEETTEEEEEEEEETTEEEEEEEE-TT--EEEEEHHHHHHHHHHHHHHHHHHHHHHHHHHHHHHHHHHHHHHHHHHHHHHHHHHTTS-S--TT-SS-HHHHHHHHHTSS---

Sequence (186 aa):
MNKDLTMNRSSFLMKLSCTGLILLASAAYSSDSLAGECLYGDCTNGAGVKLQPEQYPNIYVGQFKNGKPNGPGIISFGGLVMSAGVWKDGEFVKGAIVDSSGNVEYRDQEKAQQGKLEKDTKERESRADERRKEELQILRENSIRACKTQQNACKAQCNALRSWDSSAQVSPKDQCKSDCEKGSCE

pLDDT: mean 80.96, std 19.0, range [27.3, 98.31]